Protein 3V3T (pdb70)

Foldseek 3Di:
DQLLEEEEEEEQLSLLLVLLLCVVPVSHHYEYEYCDPVSVVPRDNHPHYDHQCLAQVVLQVSCVVPLVVVLVVCCVVNVSHQEYEYEAAQLRNNRLNPVLVSQLVNCVVCVRGAYEYEYEQDALPDAQSSLVSNLSSQVSNCVSCVHFQRHEYFYFYPNLDDDSNVLSNVVSVQVVVLCCQCPDDPDFTQHNVNSVVQRRFIYYKFKWWFDPDDDPLVRVLVRQVSGRTQDADDAAFAEKEWEEADDDDVVSNSVRRHHYPYYGYGYDNDTTMMMGTRGHHRPVSSCVSVVSNVVSVVVD

GO terms:
  GO:0003924 GTPase activity (F, EXP)

Nearest PDB structures (foldseek):
  3v3t-assembly1_A  TM=1.003E+00  e=2.877E-66  Clostridium botulinum C str. Stockholm
  4xcq-assembly1_A  TM=9.867E-01  e=1.598E-59  Clostridium phage c-st
  3zid-assembly2_B  TM=7.680E-01  e=1.560E-17  Methanothrix thermoacetophila
  9g3z-assembly1_l  TM=7.067E-01  e=5.092E-13  Sus scrofa
  9g3z-assembly1_m  TM=6.979E-01  e=5.410E-13  Sus scrofa

Structure (mmCIF, N/CA/C/O backbone):
data_3V3T
#
_entry.id   3V3T
#
_cell.length_a   104.990
_cell.length_b   85.606
_cell.length_c   44.935
_cell.angle_alpha   90.000
_cell.angle_beta   93.870
_cell.angle_gamma   90.000
#
_symmetry.space_group_name_H-M   'C 1 2 1'
#
loop_
_entity.id
_entity.type
_entity.pdbx_description
1 polymer 'Cell division GTPase FtsZ, diverged'
2 water water
#
loop_
_atom_site.group_PDB
_atom_site.id
_atom_site.type_symbol
_atom_site.label_atom_id
_atom_site.label_alt_id
_atom_site.label_comp_id
_atom_site.label_asym_id
_atom_site.label_entity_id
_atom_site.label_seq_id
_atom_site.pdbx_PDB_ins_code
_atom_site.Cartn_x
_atom_site.Cartn_y
_atom_site.Cartn_z
_atom_site.occupancy
_atom_site.B_iso_or_equiv
_atom_site.auth_seq_id
_atom_site.auth_comp_id
_atom_site.auth_asym_id
_atom_site.auth_atom_id
_atom_site.pdbx_PDB_model_num
ATOM 1 N N . MET A 1 3 ? -42.200 3.001 -10.776 1.00 55.07 1 MET A N 1
ATOM 2 C CA . MET A 1 3 ? -43.562 3.061 -10.250 1.00 49.80 1 MET A CA 1
ATOM 3 C C . MET A 1 3 ? -43.640 2.766 -8.746 1.00 48.67 1 MET A C 1
ATOM 4 O O . MET A 1 3 ? -42.884 1.953 -8.198 1.00 42.68 1 MET A O 1
ATOM 9 N N . LYS A 1 4 ? -44.571 3.449 -8.090 1.00 45.98 2 LYS A N 1
ATOM 10 C CA . LYS A 1 4 ? -44.674 3.433 -6.642 1.00 39.89 2 LYS A CA 1
ATOM 11 C C . LYS A 1 4 ? -45.114 2.080 -6.086 1.00 41.89 2 LYS A C 1
ATOM 12 O O . LYS A 1 4 ? -44.693 1.698 -5.003 1.00 43.55 2 LYS A O 1
ATOM 18 N N . ASN A 1 5 ? -45.945 1.364 -6.835 1.00 43.00 3 ASN A N 1
ATOM 19 C CA . ASN A 1 5 ? -46.434 0.038 -6.431 1.00 55.73 3 ASN A CA 1
ATOM 20 C C . ASN A 1 5 ? -45.364 -1.045 -6.372 1.00 52.85 3 ASN A C 1
ATOM 21 O O . ASN A 1 5 ? -45.573 -2.092 -5.758 1.00 54.27 3 ASN A O 1
ATOM 26 N N . LYS A 1 6 ? -44.237 -0.812 -7.038 1.00 49.07 4 LYS A N 1
ATOM 27 C CA . LYS A 1 6 ? -43.158 -1.799 -7.082 1.00 48.62 4 LYS A CA 1
ATOM 28 C C . LYS A 1 6 ? -42.184 -1.612 -5.920 1.00 38.82 4 LYS A C 1
ATOM 29 O O . LYS A 1 6 ? -41.202 -2.332 -5.796 1.00 40.97 4 LYS A O 1
ATOM 35 N N . ILE A 1 7 ? -42.467 -0.634 -5.071 1.00 35.44 5 ILE A N 1
ATOM 36 C CA . ILE A 1 7 ? -41.641 -0.369 -3.918 1.00 36.06 5 ILE A CA 1
ATOM 37 C C . ILE A 1 7 ? -42.354 -0.825 -2.671 1.00 36.85 5 ILE A C 1
ATOM 38 O O . ILE A 1 7 ? -43.559 -0.586 -2.514 1.00 37.29 5 ILE A O 1
ATOM 43 N N . VAL A 1 8 ? -41.615 -1.485 -1.785 1.00 30.49 6 VAL A N 1
ATOM 44 C CA . VAL A 1 8 ? -42.112 -1.732 -0.433 1.00 30.59 6 VAL A CA 1
ATOM 45 C C . VAL A 1 8 ? -41.112 -1.188 0.555 1.00 32.20 6 VAL A C 1
ATOM 46 O O . VAL A 1 8 ? -39.917 -1.464 0.450 1.00 32.16 6 VAL A O 1
ATOM 50 N N . PHE A 1 9 ? -41.601 -0.392 1.500 1.00 32.15 7 PHE A N 1
ATOM 51 C CA . PHE A 1 9 ? -40.770 0.129 2.575 1.00 27.20 7 PHE A CA 1
ATOM 52 C C . PHE A 1 9 ? -40.842 -0.781 3.793 1.00 32.77 7 PHE A C 1
ATOM 53 O O . PHE A 1 9 ? -41.913 -1.284 4.163 1.00 31.71 7 PHE A O 1
ATOM 61 N N . ALA A 1 10 ? -39.698 -0.976 4.424 1.00 28.29 8 ALA A N 1
ATOM 62 C CA . ALA A 1 10 ? -39.659 -1.672 5.690 1.00 32.17 8 ALA A CA 1
ATOM 63 C C . ALA A 1 10 ? -39.036 -0.766 6.734 1.00 25.78 8 ALA A C 1
ATOM 64 O O . ALA A 1 10 ? -37.855 -0.898 7.058 1.00 30.95 8 ALA A O 1
ATOM 66 N N . PRO A 1 11 ? -39.825 0.182 7.253 1.00 26.29 9 PRO A N 1
ATOM 67 C CA . PRO A 1 11 ? -39.339 0.996 8.371 1.00 25.39 9 PRO A CA 1
ATOM 68 C C . PRO A 1 11 ? -39.174 0.104 9.592 1.00 31.61 9 PRO A C 1
ATOM 69 O O . PRO A 1 11 ? -39.986 -0.802 9.81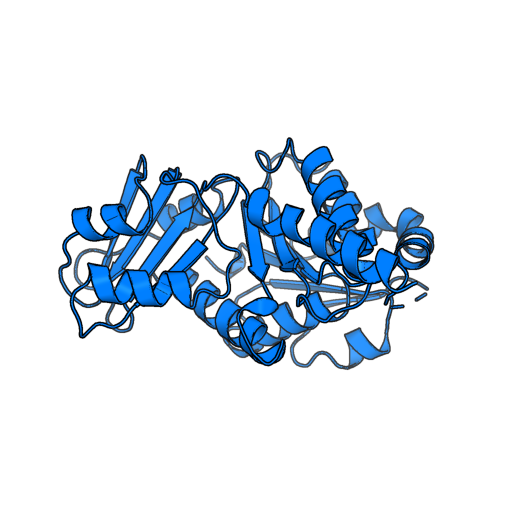6 1.00 32.53 9 PRO A O 1
ATOM 73 N N . ILE A 1 12 ? -38.113 0.345 10.354 1.00 29.40 10 ILE A N 1
ATOM 74 C CA . ILE A 1 12 ? -37.812 -0.452 11.529 1.00 28.71 10 ILE A CA 1
ATOM 75 C C . ILE A 1 12 ? -37.533 0.490 12.686 1.00 32.59 10 ILE A C 1
ATOM 76 O O . ILE A 1 12 ? -36.581 1.280 12.644 1.00 29.07 10 ILE A O 1
ATOM 81 N N . GLY A 1 13 ? -38.371 0.413 13.716 1.00 34.98 11 GLY A N 1
ATOM 82 C CA . GLY A 1 13 ? -38.258 1.313 14.852 1.00 32.06 11 GLY A CA 1
ATOM 83 C C . GLY A 1 13 ? -39.125 2.556 14.719 1.00 31.87 11 GLY A C 1
ATOM 84 O O . GLY A 1 13 ? -39.801 2.761 13.707 1.00 29.84 11 GLY A O 1
ATOM 85 N N . GLN A 1 14 ? -39.091 3.403 15.740 1.00 35.81 12 GLN A N 1
ATOM 86 C CA . GLN A 1 14 ? -39.988 4.549 15.810 1.00 36.32 12 GLN A CA 1
ATOM 87 C C . GLN A 1 14 ? -39.717 5.586 14.701 1.00 31.46 12 GLN A C 1
ATOM 88 O O . GLN A 1 14 ? -40.613 5.923 13.924 1.00 32.09 12 GLN A O 1
ATOM 94 N N . GLY A 1 15 ? -38.481 6.081 14.632 1.00 29.14 13 GLY A N 1
ATOM 95 C CA . GLY A 1 15 ? -38.121 7.125 13.685 1.00 29.79 13 GLY A CA 1
ATOM 96 C C . GLY A 1 15 ? -38.398 6.749 12.239 1.00 29.20 13 GLY A C 1
ATOM 97 O O . GLY A 1 15 ? -39.025 7.507 11.501 1.00 33.88 13 GLY A O 1
ATOM 98 N N . GLY A 1 16 ? -37.953 5.566 11.835 1.00 27.61 14 GLY A N 1
ATOM 99 C CA . GLY A 1 16 ? -38.222 5.089 10.487 1.00 24.01 14 GLY A CA 1
ATOM 100 C C . GLY A 1 16 ? -39.709 4.985 10.195 1.00 32.22 14 GLY A C 1
ATOM 101 O O . GLY A 1 16 ? -40.173 5.283 9.090 1.00 31.68 14 GLY A O 1
ATOM 102 N N . GLY A 1 17 ? -40.475 4.561 11.190 1.00 31.39 15 GLY A N 1
ATOM 103 C CA . GLY A 1 17 ? -41.901 4.415 10.991 1.00 30.31 15 GLY A CA 1
ATOM 104 C C . GLY A 1 17 ? -42.526 5.766 10.718 1.00 27.14 15 GLY A C 1
ATOM 105 O O . GLY A 1 17 ? -43.405 5.904 9.864 1.00 32.71 15 GLY A O 1
ATOM 106 N N . ASN A 1 18 ? -42.073 6.777 11.448 1.00 31.01 16 ASN A N 1
ATOM 107 C CA . ASN A 1 18 ? -42.604 8.129 11.276 1.00 28.94 16 ASN A CA 1
ATOM 108 C C . ASN A 1 18 ? -42.316 8.667 9.884 1.00 33.19 16 ASN A C 1
ATOM 109 O O . ASN A 1 18 ? -43.133 9.377 9.296 1.00 36.46 16 ASN A O 1
ATOM 114 N N . ILE A 1 19 ? -41.156 8.301 9.350 1.00 31.59 17 ILE A N 1
ATOM 115 C CA . ILE A 1 19 ? -40.776 8.715 8.014 1.00 29.33 17 ILE A CA 1
ATOM 116 C C . ILE A 1 19 ? -41.686 8.102 6.963 1.00 28.29 17 ILE A C 1
ATOM 117 O O . ILE A 1 19 ? -42.187 8.793 6.075 1.00 29.06 17 ILE A O 1
ATOM 122 N N . VAL A 1 20 ? -41.917 6.801 7.070 1.00 24.99 18 VAL A N 1
ATOM 123 C CA . VAL A 1 20 ? -42.766 6.118 6.101 1.00 24.26 18 VAL A CA 1
ATOM 124 C C . VAL A 1 20 ? -44.235 6.486 6.264 1.00 32.24 18 VAL A C 1
ATOM 125 O O . VAL A 1 20 ? -44.949 6.643 5.276 1.00 41.86 18 VAL A O 1
ATOM 129 N N . ASP A 1 21 ? -44.676 6.636 7.511 1.00 28.43 19 ASP A N 1
ATOM 130 C CA . ASP A 1 21 ? -46.024 7.101 7.803 1.00 36.77 19 ASP A CA 1
ATOM 131 C C . ASP A 1 21 ? -46.254 8.474 7.171 1.00 40.35 19 ASP A C 1
ATOM 132 O O . ASP A 1 21 ? -47.311 8.744 6.604 1.00 34.31 19 ASP A O 1
ATOM 137 N N . THR A 1 22 ? -45.259 9.350 7.272 1.00 38.19 20 THR A N 1
ATOM 138 C CA . THR A 1 22 ? -45.363 10.678 6.665 1.00 37.41 20 THR A CA 1
ATOM 139 C C . THR A 1 22 ? -45.454 10.583 5.146 1.00 37.23 20 THR A C 1
ATOM 140 O O . THR A 1 22 ? -46.312 11.209 4.529 1.00 43.03 20 THR A O 1
ATOM 144 N N . LEU A 1 23 ? -44.574 9.791 4.542 1.00 32.44 21 LEU A N 1
ATOM 145 C CA . LEU A 1 23 ? -44.622 9.594 3.094 1.00 34.26 21 LEU A CA 1
ATOM 146 C C . LEU A 1 23 ? -45.998 9.111 2.619 1.00 38.05 21 LEU A C 1
ATOM 147 O O . LEU A 1 23 ? -46.559 9.647 1.659 1.00 35.72 21 LEU A O 1
ATOM 152 N N . LEU A 1 24 ? -46.552 8.114 3.302 1.00 29.07 22 LEU A N 1
ATOM 153 C CA . LEU A 1 24 ? -47.838 7.558 2.895 1.00 34.83 22 LEU A CA 1
ATOM 154 C C . LEU A 1 24 ? -48.977 8.585 3.012 1.00 42.07 22 LEU A C 1
ATOM 155 O O . LEU A 1 24 ? -49.978 8.490 2.305 1.00 47.33 22 LEU A O 1
ATOM 160 N N . GLY A 1 25 ? -48.815 9.566 3.896 1.00 42.54 23 GLY A N 1
ATOM 161 C CA . GLY A 1 25 ? -49.796 10.632 4.050 1.00 40.61 23 GLY A CA 1
ATOM 162 C C . GLY A 1 25 ? -49.783 11.576 2.856 1.00 42.60 23 GLY A C 1
ATOM 163 O O . GLY A 1 25 ? -50.776 12.238 2.565 1.00 52.70 23 GLY A O 1
ATOM 164 N N . ILE A 1 26 ? -48.655 11.627 2.154 1.00 42.41 24 ILE A N 1
ATOM 165 C CA . ILE A 1 26 ? -48.519 12.457 0.960 1.00 42.26 24 ILE A CA 1
ATOM 166 C C . ILE A 1 26 ? -48.983 11.667 -0.263 1.00 41.00 24 ILE A C 1
ATOM 167 O O . ILE A 1 26 ? -49.573 12.217 -1.192 1.00 45.35 24 ILE A O 1
ATOM 172 N N . CYS A 1 27 ? -48.707 10.368 -0.252 1.00 39.33 25 CYS A N 1
ATOM 173 C CA . CYS A 1 27 ? -49.122 9.485 -1.333 1.00 42.79 25 CYS A CA 1
ATOM 174 C C . CYS A 1 27 ? -49.130 8.046 -0.833 1.00 44.48 25 CYS A C 1
ATOM 175 O O . CYS A 1 27 ? -48.112 7.551 -0.348 1.00 42.28 25 CYS A O 1
ATOM 178 N N . GLY A 1 28 ? -50.270 7.375 -0.963 1.00 42.25 26 GLY A N 1
ATOM 179 C CA . GLY A 1 28 ? -50.424 6.036 -0.427 1.00 43.72 26 GLY A CA 1
ATOM 180 C C . GLY A 1 28 ? -50.221 4.940 -1.454 1.00 43.77 26 GLY A C 1
ATOM 181 O O . GLY A 1 28 ? -50.560 3.776 -1.218 1.00 41.01 26 GLY A O 1
ATOM 182 N N . ASP A 1 29 ? -49.678 5.318 -2.605 1.00 44.84 27 ASP A N 1
ATOM 183 C CA . ASP A 1 29 ? -49.437 4.371 -3.677 1.00 44.42 27 ASP A CA 1
ATOM 184 C C . ASP A 1 29 ? -48.281 3.416 -3.359 1.00 41.74 27 ASP A C 1
ATOM 185 O O . ASP A 1 29 ? -48.122 2.389 -4.022 1.00 40.29 27 ASP A O 1
ATOM 190 N N . TYR A 1 30 ? -47.488 3.746 -2.340 1.00 36.04 28 TYR A N 1
ATOM 191 C CA . TYR A 1 30 ? -46.390 2.879 -1.908 1.00 32.54 28 TYR A CA 1
ATOM 192 C C . TYR A 1 30 ? -46.901 1.744 -1.012 1.00 38.75 28 TYR A C 1
ATOM 193 O O . TYR A 1 30 ? -47.965 1.850 -0.397 1.00 45.73 28 TYR A O 1
ATOM 202 N N . ASN A 1 31 ? -46.131 0.664 -0.943 1.00 38.22 29 ASN A N 1
ATOM 203 C CA . ASN A 1 31 ? -46.385 -0.417 0.003 1.00 35.53 29 ASN A CA 1
ATOM 204 C C . ASN A 1 31 ? -45.440 -0.313 1.198 1.00 38.77 29 ASN A C 1
ATOM 205 O O . ASN A 1 31 ? -44.330 0.212 1.074 1.00 37.04 29 ASN A O 1
ATOM 210 N N . ALA A 1 32 ? -45.860 -0.842 2.345 1.00 32.55 30 ALA A N 1
ATOM 211 C CA . ALA A 1 32 ? -45.090 -0.685 3.571 1.00 36.08 30 ALA A CA 1
ATOM 212 C C . ALA A 1 32 ? -45.449 -1.760 4.579 1.00 33.77 30 ALA A C 1
ATOM 213 O O . ALA A 1 32 ? -46.610 -2.107 4.739 1.00 33.39 30 ALA A O 1
ATOM 215 N N . LEU A 1 33 ? -44.432 -2.275 5.258 1.00 35.91 31 LEU A N 1
ATOM 216 C CA . LEU A 1 33 ? -44.612 -3.155 6.400 1.00 37.23 31 LEU A CA 1
ATOM 217 C C . LEU A 1 33 ? -43.870 -2.512 7.556 1.00 38.72 31 LEU A C 1
ATOM 218 O O . LEU A 1 33 ? -42.636 -2.490 7.579 1.00 38.21 31 LEU A O 1
ATOM 223 N N . PHE A 1 34 ? -44.604 -1.949 8.506 1.00 39.64 32 PHE A N 1
ATOM 224 C CA . PHE A 1 34 ? -43.937 -1.288 9.623 1.00 35.70 32 PHE A CA 1
ATOM 225 C C . PHE A 1 34 ? -43.515 -2.316 10.659 1.00 40.09 32 PHE A C 1
ATOM 226 O O . PHE A 1 34 ? -44.324 -3.115 11.122 1.00 45.67 32 PHE A O 1
ATOM 234 N N . ILE A 1 35 ? -42.242 -2.288 11.017 1.00 35.48 33 ILE A N 1
ATOM 235 C CA . ILE A 1 35 ? -41.688 -3.279 11.918 1.00 33.71 33 ILE A CA 1
ATOM 236 C C . ILE A 1 35 ? -41.195 -2.581 13.165 1.00 42.84 33 ILE A C 1
ATOM 237 O O . ILE A 1 35 ? -40.528 -1.544 13.078 1.00 42.43 33 ILE A O 1
ATOM 242 N N . ASN A 1 36 ? -41.520 -3.137 14.330 1.00 40.83 34 ASN A N 1
ATOM 243 C CA . ASN A 1 36 ? -41.149 -2.489 15.583 1.00 40.98 34 ASN A CA 1
ATOM 244 C C . ASN A 1 36 ? -41.230 -3.419 16.801 1.00 48.08 34 ASN A C 1
ATOM 245 O O . ASN A 1 36 ? -42.040 -4.344 16.839 1.00 48.86 34 ASN A O 1
ATOM 250 N N . THR A 1 37 ? -40.381 -3.158 17.791 1.00 52.28 35 THR A N 1
ATOM 251 C CA . THR A 1 37 ? -40.491 -3.801 19.095 1.00 56.07 35 THR A CA 1
ATOM 252 C C . THR A 1 37 ? -41.619 -3.178 19.923 1.00 55.36 35 THR A C 1
ATOM 253 O O . THR A 1 37 ? -42.180 -3.826 20.797 1.00 49.31 35 THR A O 1
ATOM 257 N N . SER A 1 38 ? -41.959 -1.926 19.633 1.00 56.14 36 SER A N 1
ATOM 258 C CA . SER A 1 38 ? -42.968 -1.208 20.413 1.00 57.04 36 SER A CA 1
ATOM 259 C C . SER A 1 38 ? -44.360 -1.270 19.794 1.00 59.90 36 SER A C 1
ATOM 260 O O . SER A 1 38 ? -44.568 -0.786 18.677 1.00 61.66 36 SER A O 1
ATOM 263 N N . LYS A 1 39 ? -45.316 -1.837 20.526 1.00 57.76 37 LYS A N 1
ATOM 264 C CA . LYS A 1 39 ? -46.687 -1.925 20.040 1.00 58.50 37 LYS A CA 1
ATOM 265 C C . LYS A 1 39 ? -47.355 -0.550 20.027 1.00 58.21 37 LYS A C 1
ATOM 266 O O . LYS A 1 39 ? -48.070 -0.199 19.079 1.00 53.27 37 LYS A O 1
ATOM 272 N N . LYS A 1 40 ? -47.111 0.227 21.079 1.00 59.94 38 LYS A N 1
ATOM 273 C CA . LYS A 1 40 ? -47.585 1.607 21.144 1.00 56.90 38 LYS A CA 1
ATOM 274 C C . LYS A 1 40 ? -47.230 2.372 19.866 1.00 61.48 38 LYS A C 1
ATOM 275 O O . LYS A 1 40 ? -48.088 3.036 19.277 1.00 67.88 38 LYS A O 1
ATOM 281 N N . ASP A 1 41 ? -45.973 2.267 19.430 1.00 54.07 39 ASP A N 1
ATOM 282 C CA . ASP A 1 41 ? -45.533 2.944 18.210 1.00 55.54 39 ASP A CA 1
ATOM 283 C C . ASP A 1 41 ? -46.313 2.492 16.975 1.00 51.68 39 ASP A C 1
ATOM 284 O O . ASP A 1 41 ? -46.804 3.321 16.206 1.00 48.54 39 ASP A O 1
ATOM 289 N N . LEU A 1 42 ? -46.407 1.180 16.780 1.00 50.43 40 LEU A N 1
ATOM 290 C CA . LEU A 1 42 ? -47.200 0.622 15.682 1.00 51.62 40 LEU A CA 1
ATOM 291 C C . LEU A 1 42 ? -48.652 1.087 15.755 1.00 56.24 40 LEU A C 1
ATOM 292 O O . LEU A 1 42 ? -49.234 1.484 14.749 1.00 55.57 40 LEU A O 1
ATOM 297 N N . ASP A 1 43 ? -49.229 1.042 16.951 1.00 61.98 41 ASP A N 1
ATOM 298 C CA . ASP A 1 43 ? -50.624 1.430 17.133 1.00 70.52 41 ASP A CA 1
ATOM 299 C C . ASP A 1 43 ? -50.858 2.905 16.847 1.00 63.81 41 ASP A C 1
ATOM 300 O O . ASP A 1 43 ? -51.970 3.312 16.506 1.00 63.33 41 ASP A O 1
ATOM 305 N N . SER A 1 44 ? -49.809 3.705 16.982 1.00 57.00 42 SER A N 1
ATOM 306 C CA . SER A 1 44 ? -49.946 5.145 16.835 1.00 56.20 42 SER A CA 1
ATOM 307 C C . SER A 1 44 ? -49.644 5.643 15.420 1.00 52.44 42 SER A C 1
ATOM 308 O O . SER A 1 44 ? -49.731 6.839 15.143 1.00 52.48 42 SER A O 1
ATOM 311 N N . LEU A 1 45 ? -49.293 4.723 14.527 1.00 58.12 43 LEU A N 1
ATOM 312 C CA . LEU A 1 45 ? -49.158 5.042 13.110 1.00 49.66 43 LEU A CA 1
ATOM 313 C C . LEU A 1 45 ? -50.516 5.459 12.534 1.00 55.82 43 LEU A C 1
ATOM 314 O O . LEU A 1 45 ? -51.553 4.869 12.865 1.00 49.58 43 LEU A O 1
ATOM 319 N N . LYS A 1 46 ? -50.516 6.474 11.674 1.00 55.24 44 LYS A N 1
ATOM 320 C CA . LYS A 1 46 ? -51.762 6.944 11.067 1.00 52.94 44 LYS A CA 1
ATOM 321 C C . LYS A 1 46 ? -52.154 6.153 9.820 1.00 53.20 44 LYS A C 1
ATOM 322 O O . LYS A 1 46 ? -53.332 5.895 9.600 1.00 57.33 44 LYS A O 1
ATOM 328 N N . HIS A 1 47 ? -51.165 5.757 9.020 1.00 39.75 45 HIS A N 1
ATOM 329 C CA . HIS A 1 47 ? -51.421 5.223 7.685 1.00 39.06 45 HIS A CA 1
ATOM 330 C C . HIS A 1 47 ? -50.836 3.827 7.462 1.00 40.55 45 HIS A C 1
ATOM 331 O O . HIS A 1 47 ? -50.432 3.475 6.349 1.00 42.70 45 HIS A O 1
ATOM 338 N N . ALA A 1 48 ? -50.771 3.028 8.510 1.00 41.36 46 ALA A N 1
ATOM 339 C CA . ALA A 1 48 ? -50.157 1.719 8.383 1.00 49.27 46 ALA A CA 1
ATOM 340 C C . ALA A 1 48 ? -51.194 0.647 8.056 1.00 53.08 46 ALA A C 1
ATOM 341 O O . ALA A 1 48 ? -52.038 0.314 8.888 1.00 64.83 46 ALA A O 1
ATOM 343 N N . LYS A 1 49 ? -51.132 0.112 6.841 1.00 51.24 47 LYS A N 1
ATOM 344 C CA . LYS A 1 49 ? -52.000 -0.997 6.456 1.00 54.88 47 LYS A CA 1
ATOM 345 C C . LYS A 1 49 ? -51.427 -2.325 6.949 1.00 58.87 47 LYS A C 1
ATOM 346 O O . LYS A 1 49 ? -52.173 -3.267 7.200 1.00 67.86 47 LYS A O 1
ATOM 352 N N . HIS A 1 50 ? -50.103 -2.401 7.083 1.00 55.00 48 HIS A N 1
ATOM 353 C CA . HIS A 1 50 ? -49.454 -3.635 7.524 1.00 51.23 48 HIS A CA 1
ATOM 354 C C . HIS A 1 50 ? -48.370 -3.382 8.566 1.00 48.50 48 HIS A C 1
ATOM 355 O O . HIS A 1 50 ? -47.481 -2.563 8.362 1.00 51.20 48 HIS A O 1
ATOM 362 N N . THR A 1 51 ? -48.453 -4.094 9.682 1.00 50.35 49 THR A N 1
ATOM 363 C CA . THR A 1 51 ? -47.485 -3.960 10.760 1.00 50.51 49 THR A CA 1
ATOM 364 C C . THR A 1 51 ? -46.977 -5.322 11.212 1.00 55.30 49 THR A C 1
ATOM 365 O O . THR A 1 51 ? -47.647 -6.343 11.046 1.00 54.15 49 THR A O 1
ATOM 369 N N . TYR A 1 52 ? -45.780 -5.333 11.780 1.00 57.07 50 TYR A N 1
ATOM 370 C CA . TYR A 1 52 ? -45.243 -6.539 12.382 1.00 49.56 50 TYR A CA 1
ATOM 371 C C . TYR A 1 52 ? -44.573 -6.201 13.698 1.00 54.73 50 TYR A C 1
ATOM 372 O O . TYR A 1 52 ? -43.519 -5.555 13.730 1.00 56.38 50 TYR A O 1
ATOM 381 N N . HIS A 1 53 ? -45.190 -6.648 14.783 1.00 55.96 51 HIS A N 1
ATOM 382 C CA . HIS A 1 53 ? -44.671 -6.418 16.120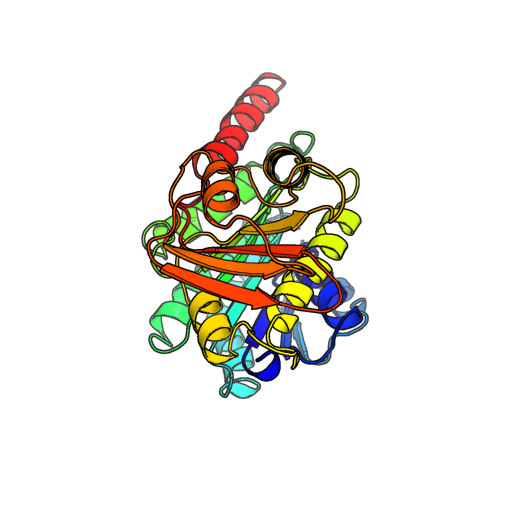 1.00 58.99 51 HIS A CA 1
ATOM 383 C C . HIS A 1 53 ? -43.679 -7.506 16.477 1.00 67.42 51 HIS A C 1
ATOM 384 O O . HIS A 1 53 ? -43.979 -8.690 16.341 1.00 68.62 51 HIS A O 1
ATOM 391 N N . ILE A 1 54 ? -42.496 -7.115 16.935 1.00 59.52 52 ILE A N 1
ATOM 392 C CA . ILE A 1 54 ? -41.553 -8.102 17.441 1.00 80.13 52 ILE A CA 1
ATOM 393 C C . ILE A 1 54 ? -41.761 -8.384 18.936 1.00 89.16 52 ILE A C 1
ATOM 394 O O . ILE A 1 54 ? -41.633 -7.487 19.771 1.00 92.01 52 ILE A O 1
ATOM 399 N N . PRO A 1 55 ? -42.079 -9.643 19.272 1.00 89.97 53 PRO A N 1
ATOM 400 C CA . PRO A 1 55 ? -42.357 -10.066 20.651 1.00 96.42 53 PRO A CA 1
ATOM 401 C C . PRO A 1 55 ? -41.322 -9.559 21.658 1.00 101.33 53 PRO A C 1
ATOM 402 O O . PRO A 1 55 ? -41.597 -9.606 22.862 1.00 106.51 53 PRO A O 1
ATOM 406 N N . LYS A 1 62 ? -34.242 2.477 22.256 1.00 88.71 60 LYS A N 1
ATOM 407 C CA . LYS A 1 62 ? -32.948 3.127 22.463 1.00 96.80 60 LYS A CA 1
ATOM 408 C C . LYS A 1 62 ? -31.784 2.144 22.662 1.00 93.13 60 LYS A C 1
ATOM 409 O O . LYS A 1 62 ? -30.641 2.453 22.318 1.00 90.56 60 LYS A O 1
ATOM 415 N N . GLU A 1 63 ? -32.073 0.971 23.220 1.00 90.11 61 GLU A N 1
ATOM 416 C CA . GLU A 1 63 ? -31.038 -0.033 23.484 1.00 98.72 61 GLU A CA 1
ATOM 417 C C . GLU A 1 63 ? -30.922 -1.057 22.348 1.00 99.19 61 GLU A C 1
ATOM 418 O O . GLU A 1 63 ? -31.755 -1.962 22.235 1.00 95.46 61 GLU A O 1
ATOM 424 N N . ARG A 1 64 ? -29.888 -0.920 21.517 1.00 98.13 62 ARG A N 1
ATOM 425 C CA . ARG A 1 64 ? -29.734 -1.789 20.347 1.00 90.73 62 ARG A CA 1
ATOM 426 C C . ARG A 1 64 ? -29.355 -3.218 20.746 1.00 91.09 62 ARG A C 1
ATOM 427 O O . ARG A 1 64 ? -29.669 -4.168 20.028 1.00 86.91 62 ARG A O 1
ATOM 435 N N . LYS A 1 65 ? -28.700 -3.367 21.896 1.00 95.59 63 LYS A N 1
ATOM 436 C CA . LYS A 1 65 ? -28.367 -4.689 22.422 1.00 101.98 63 LYS A CA 1
ATOM 437 C C . LYS A 1 65 ? -29.632 -5.499 22.698 1.00 99.44 63 LYS A C 1
ATOM 438 O O . LYS A 1 65 ? -29.666 -6.712 22.478 1.00 93.50 63 LYS A O 1
ATOM 444 N N . LYS A 1 66 ? -30.664 -4.814 23.189 1.00 101.49 64 LYS A N 1
ATOM 445 C CA . LYS A 1 66 ? -31.935 -5.451 23.535 1.00 100.43 64 LYS A CA 1
ATOM 446 C C . LYS A 1 66 ? -32.827 -5.666 22.315 1.00 87.38 64 LYS A C 1
ATOM 447 O O . LYS A 1 66 ? -33.445 -6.722 22.171 1.00 82.78 64 LYS A O 1
ATOM 453 N N . ALA A 1 67 ? -32.905 -4.657 21.452 1.00 76.26 65 ALA A N 1
ATOM 454 C CA . ALA A 1 67 ? -33.619 -4.793 20.187 1.00 71.28 65 ALA A CA 1
ATOM 455 C C . ALA A 1 67 ? -33.161 -6.057 19.464 1.00 71.82 65 ALA A C 1
ATOM 456 O O . ALA A 1 67 ? -33.975 -6.914 19.107 1.00 69.45 65 ALA A O 1
ATOM 458 N N . VAL A 1 68 ? -31.848 -6.161 19.267 1.00 72.38 66 VA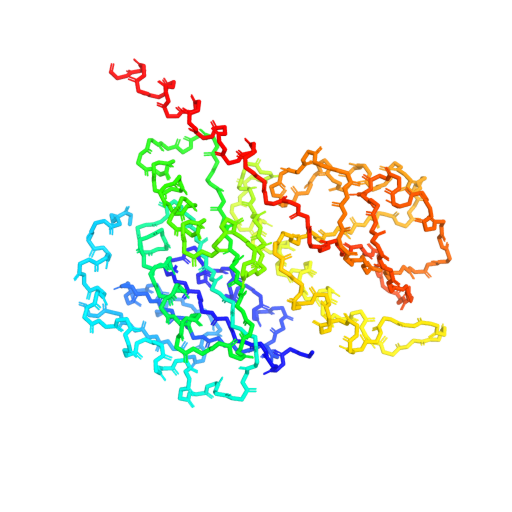L A N 1
ATOM 459 C CA . VAL A 1 68 ? -31.218 -7.306 18.610 1.00 74.34 66 VAL A CA 1
ATOM 460 C C . VAL A 1 68 ? -31.582 -8.658 19.247 1.00 81.83 66 VAL A C 1
ATOM 461 O O . VAL A 1 68 ? -31.942 -9.607 18.544 1.00 80.27 66 VAL A O 1
ATOM 465 N N . GLY A 1 69 ? -31.484 -8.739 20.572 1.00 82.33 67 GLY A N 1
ATOM 466 C CA . GLY A 1 69 ? -31.739 -9.976 21.294 1.00 84.92 67 GLY A CA 1
ATOM 467 C C . GLY A 1 69 ? -33.127 -10.561 21.086 1.00 91.16 67 GLY A C 1
ATOM 468 O O . GLY A 1 69 ? -33.284 -11.781 20.973 1.00 91.79 67 GLY A O 1
ATOM 469 N N . TYR A 1 70 ? -34.135 -9.690 21.037 1.00 96.69 68 TYR A N 1
ATOM 470 C CA . TYR A 1 70 ? -35.526 -10.111 20.850 1.00 103.78 68 TYR A CA 1
ATOM 471 C C . TYR A 1 70 ? -35.817 -10.521 19.406 1.00 99.71 68 TYR A C 1
ATOM 472 O O . TYR A 1 70 ? -36.654 -11.393 19.152 1.00 105.96 68 TYR A O 1
ATOM 481 N N . ALA A 1 71 ? -35.122 -9.893 18.465 1.00 84.99 69 ALA A N 1
ATOM 482 C CA . ALA A 1 71 ? -35.454 -10.036 17.054 1.00 80.35 69 ALA A CA 1
ATOM 483 C C . ALA A 1 71 ? -34.694 -11.144 16.331 1.00 80.01 69 ALA A C 1
ATOM 484 O O . ALA A 1 71 ? -35.158 -11.643 15.309 1.00 82.76 69 ALA A O 1
ATOM 486 N N . GLN A 1 72 ? -33.528 -11.518 16.850 1.00 77.02 70 GLN A N 1
ATOM 487 C CA . GLN A 1 72 ? -32.661 -12.480 16.166 1.00 79.97 70 GLN A CA 1
ATOM 488 C C . GLN A 1 72 ? -33.409 -13.704 15.641 1.00 76.86 70 GLN A C 1
ATOM 489 O O . GLN A 1 72 ? -33.329 -14.025 14.456 1.00 78.46 70 GLN A O 1
ATOM 495 N N . THR A 1 73 ? -34.143 -14.377 16.518 1.00 76.37 71 THR A N 1
ATOM 496 C CA . THR A 1 73 ? -34.877 -15.573 16.119 1.00 81.40 71 THR A CA 1
ATOM 497 C C . THR A 1 73 ? -35.960 -15.282 15.077 1.00 76.04 71 THR A C 1
ATOM 498 O O . THR A 1 73 ? -36.473 -16.197 14.439 1.00 79.79 71 THR A O 1
ATOM 502 N N . TYR A 1 74 ? -36.287 -14.006 14.895 1.00 70.93 72 TYR A N 1
ATOM 503 C CA . TYR A 1 74 ? -37.398 -13.607 14.028 1.00 67.93 72 TYR A CA 1
ATOM 504 C C . TYR A 1 74 ? -36.993 -12.943 12.701 1.00 62.43 72 TYR A C 1
ATOM 505 O O . TYR A 1 74 ? -37.859 -12.554 11.915 1.00 57.16 72 TYR A O 1
ATOM 514 N N . TYR A 1 75 ? -35.695 -12.808 12.442 1.00 65.40 73 TYR A N 1
ATOM 515 C CA . TYR A 1 75 ? -35.253 -12.143 11.209 1.00 66.44 73 TYR A CA 1
ATOM 516 C C . TYR A 1 75 ? -35.901 -12.759 9.973 1.00 62.10 73 TYR A C 1
ATOM 517 O O . TYR A 1 75 ? -36.290 -12.052 9.048 1.00 63.73 73 TYR A O 1
ATOM 526 N N . LYS A 1 76 ? -36.023 -14.079 9.974 1.00 57.98 74 LYS A N 1
ATOM 527 C CA . LYS A 1 76 ? -36.553 -14.801 8.825 1.00 63.11 74 LYS A CA 1
ATOM 528 C C . LYS A 1 76 ? -38.074 -14.715 8.723 1.00 67.06 74 LYS A C 1
ATOM 529 O O . LYS A 1 76 ? -38.623 -14.694 7.619 1.00 66.07 74 LYS A O 1
ATOM 535 N N . GLN A 1 77 ? -38.759 -14.678 9.862 1.00 67.48 75 GLN A N 1
ATOM 536 C CA . GLN A 1 77 ? -40.190 -14.407 9.839 1.00 71.59 75 GLN A CA 1
ATOM 537 C C . GLN A 1 77 ? -40.423 -13.001 9.289 1.00 67.57 75 GLN A C 1
ATOM 538 O O . GLN A 1 77 ? -41.304 -12.782 8.461 1.00 69.90 75 GLN A O 1
ATOM 544 N N . ILE A 1 78 ? -39.624 -12.049 9.748 1.00 49.87 76 ILE A N 1
ATOM 545 C CA . ILE A 1 78 ? -39.782 -10.676 9.305 1.00 55.16 76 ILE A CA 1
ATOM 546 C C . ILE A 1 78 ? -39.650 -10.578 7.788 1.00 55.01 76 ILE A C 1
ATOM 547 O O . ILE A 1 78 ? -40.503 -10.011 7.105 1.00 55.34 76 ILE A O 1
ATOM 552 N N . ILE A 1 79 ? -38.567 -11.137 7.270 1.00 55.25 77 ILE A N 1
ATOM 553 C CA . ILE A 1 79 ? -38.321 -11.129 5.840 1.00 52.82 77 ILE A CA 1
ATOM 554 C C . ILE A 1 79 ? -39.470 -11.806 5.105 1.00 53.48 77 ILE A C 1
ATOM 555 O O . ILE A 1 79 ? -39.907 -11.326 4.059 1.00 54.10 77 ILE A O 1
ATOM 560 N N . ALA A 1 80 ? -39.972 -12.904 5.667 1.00 53.27 78 ALA A N 1
ATOM 561 C CA . ALA A 1 80 ? -41.119 -13.621 5.093 1.00 62.95 78 ALA A CA 1
ATOM 562 C C . ALA A 1 80 ? -42.409 -12.792 5.077 1.00 63.64 78 ALA A C 1
ATOM 563 O O . ALA A 1 80 ? -43.195 -12.886 4.140 1.00 69.28 78 ALA A O 1
ATOM 565 N N . GLN A 1 81 ? -42.633 -11.993 6.117 1.00 62.27 79 GLN A N 1
ATOM 566 C CA . GLN A 1 81 ? -43.775 -11.085 6.135 1.00 62.72 79 GLN A CA 1
ATOM 567 C C . GLN A 1 81 ? -43.723 -10.193 4.904 1.00 59.86 79 GLN A C 1
ATOM 568 O O . GLN A 1 81 ? -44.694 -10.077 4.164 1.00 67.62 79 GLN A O 1
ATOM 574 N N . ILE A 1 82 ? -42.572 -9.568 4.687 1.00 55.24 80 ILE A N 1
ATOM 575 C CA . ILE A 1 82 ? -42.397 -8.675 3.552 1.00 55.40 80 ILE A CA 1
ATOM 576 C C . ILE A 1 82 ? -42.659 -9.397 2.240 1.00 64.62 80 ILE A C 1
ATOM 577 O O . ILE A 1 82 ? -43.350 -8.881 1.360 1.00 66.06 80 ILE A O 1
ATOM 582 N N . MET A 1 83 ? -42.108 -10.598 2.120 1.00 71.80 81 MET A N 1
ATOM 583 C CA . MET A 1 83 ? -42.167 -11.344 0.870 1.00 72.07 81 MET A CA 1
ATOM 584 C C . MET A 1 83 ? -43.514 -12.011 0.639 1.00 74.33 81 MET A C 1
ATOM 585 O O . MET A 1 83 ? -43.903 -12.259 -0.499 1.00 80.33 81 MET A O 1
ATOM 590 N N . GLU A 1 84 ? -44.233 -12.302 1.712 1.00 80.61 82 GLU A N 1
ATOM 591 C CA . GLU A 1 84 ? -45.556 -12.889 1.560 1.00 93.22 82 GLU A CA 1
ATOM 592 C C . GLU A 1 84 ? -46.461 -11.883 0.874 1.00 87.71 82 GLU A C 1
ATOM 593 O O . GLU A 1 84 ? -47.015 -12.144 -0.201 1.00 87.63 82 GLU A O 1
ATOM 599 N N . LYS A 1 85 ? -46.579 -10.717 1.501 1.00 75.30 83 LYS A N 1
ATOM 600 C CA . LYS A 1 85 ? -47.528 -9.697 1.078 1.00 73.17 83 LYS A CA 1
ATOM 601 C C . LYS A 1 85 ? -47.069 -8.939 -0.164 1.00 62.73 83 LYS A C 1
ATOM 602 O O . LYS A 1 85 ? -47.880 -8.591 -1.022 1.00 65.86 83 LYS A O 1
ATOM 608 N N . PHE A 1 86 ? -45.764 -8.708 -0.261 1.00 56.66 84 PHE A N 1
ATOM 609 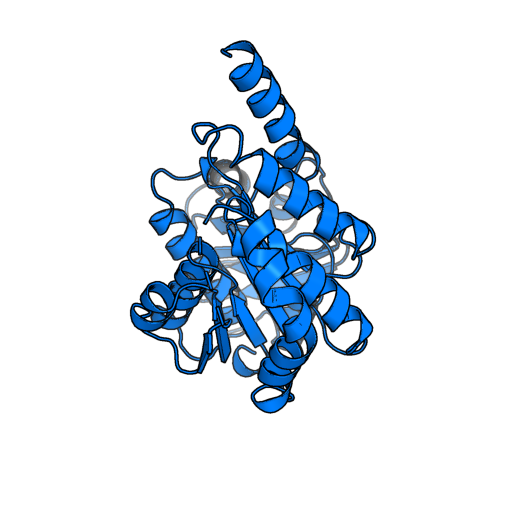C CA . PHE A 1 86 ? -45.207 -7.815 -1.278 1.00 59.85 84 PHE A CA 1
ATOM 610 C C . PHE A 1 86 ? -44.141 -8.495 -2.124 1.00 61.53 84 PHE A C 1
ATOM 611 O O . PHE A 1 86 ? -43.118 -7.888 -2.433 1.00 56.19 84 PHE A O 1
ATOM 619 N N . SER A 1 87 ? -44.385 -9.754 -2.487 1.00 61.86 85 SER A N 1
ATOM 620 C CA . SER A 1 87 ? -43.438 -10.525 -3.285 1.00 65.18 85 SER A CA 1
ATOM 621 C C . SER A 1 87 ? -43.347 -9.987 -4.712 1.00 71.04 85 SER A C 1
ATOM 622 O O . SER A 1 87 ? -42.365 -10.228 -5.417 1.00 77.10 85 SER A O 1
ATOM 625 N N . SER A 1 88 ? -44.384 -9.273 -5.139 1.00 66.35 86 SER A N 1
ATOM 626 C CA . SER A 1 88 ? -44.386 -8.634 -6.451 1.00 68.42 86 SER A CA 1
ATOM 627 C C . SER A 1 88 ? -43.531 -7.346 -6.497 1.00 66.13 86 SER A C 1
ATOM 628 O O . SER A 1 88 ? -43.348 -6.753 -7.565 1.00 62.93 86 SER A O 1
ATOM 631 N N . CYS A 1 89 ? -43.013 -6.922 -5.345 1.00 50.75 87 CYS A N 1
ATOM 632 C CA . CYS A 1 89 ? -42.204 -5.704 -5.272 1.00 62.97 87 CYS A CA 1
ATOM 633 C C . CYS A 1 89 ? -40.729 -5.994 -5.537 1.00 61.42 87 CYS A C 1
ATOM 634 O O . CYS A 1 89 ? -40.125 -6.852 -4.883 1.00 61.95 87 CYS A O 1
ATOM 637 N N . ASP A 1 90 ? -40.155 -5.269 -6.493 1.00 55.13 88 ASP A N 1
ATOM 638 C CA . ASP A 1 90 ? -38.777 -5.501 -6.907 1.00 59.75 88 ASP A CA 1
ATOM 639 C C . ASP A 1 90 ? -37.782 -4.650 -6.125 1.00 50.79 88 ASP A C 1
ATOM 640 O O . ASP A 1 90 ? -36.575 -4.904 -6.164 1.00 45.77 88 ASP A O 1
ATOM 645 N N . ILE A 1 91 ? -38.298 -3.648 -5.418 1.00 39.40 89 ILE A N 1
ATOM 646 C CA . ILE A 1 91 ? -37.473 -2.745 -4.640 1.00 31.82 89 ILE A CA 1
ATOM 647 C C . ILE A 1 91 ? -37.918 -2.767 -3.188 1.00 31.91 89 ILE A C 1
ATOM 648 O O . ILE A 1 91 ? -39.095 -2.543 -2.891 1.00 37.32 89 ILE A O 1
ATOM 653 N N . VAL A 1 92 ? -36.977 -3.040 -2.290 1.00 27.04 90 VAL A N 1
ATOM 654 C CA . VAL A 1 92 ? -37.251 -3.102 -0.869 1.00 26.20 90 VAL A CA 1
ATOM 655 C C . VAL A 1 92 ? -36.364 -2.060 -0.174 1.00 28.85 90 VAL A C 1
ATOM 656 O O . VAL A 1 92 ? -35.135 -2.071 -0.307 1.00 28.34 90 VAL A O 1
ATOM 660 N N . ILE A 1 93 ? -36.983 -1.135 0.542 1.00 26.69 91 ILE A N 1
ATOM 661 C CA . ILE A 1 93 ? -36.222 -0.057 1.147 1.00 19.17 91 ILE A CA 1
ATOM 662 C C . ILE A 1 93 ? -36.438 -0.032 2.639 1.00 23.53 91 ILE A C 1
ATOM 663 O O . ILE A 1 93 ? -37.543 0.221 3.118 1.00 29.39 91 ILE A O 1
ATOM 668 N N . PHE A 1 94 ? -35.380 -0.339 3.376 1.00 23.60 92 PHE A N 1
ATOM 669 C CA . PHE A 1 94 ? -35.446 -0.300 4.821 1.00 20.58 92 PHE A CA 1
ATOM 670 C C . PHE A 1 94 ? -35.208 1.145 5.233 1.00 25.37 92 PHE A C 1
ATOM 671 O O . PHE A 1 94 ? -34.471 1.887 4.576 1.00 23.22 92 PHE A O 1
ATOM 679 N N . VAL A 1 95 ? -35.830 1.538 6.329 1.00 22.00 93 VAL A N 1
ATOM 680 C CA . VAL A 1 95 ? -35.754 2.909 6.790 1.00 23.74 93 VAL A CA 1
ATOM 681 C C . VAL A 1 95 ? -35.539 2.916 8.289 1.00 23.71 93 VAL A C 1
ATOM 682 O O . VAL A 1 95 ? -36.290 2.278 9.030 1.00 28.80 93 VAL A O 1
ATOM 686 N N . ALA A 1 96 ? -34.510 3.613 8.750 1.00 24.17 94 ALA A N 1
ATOM 687 C CA . ALA A 1 96 ? -34.254 3.647 10.183 1.00 24.25 94 ALA A CA 1
ATOM 688 C C . ALA A 1 96 ? -33.632 4.951 10.652 1.00 21.62 94 ALA A C 1
ATOM 689 O O . ALA A 1 96 ? -32.816 5.558 9.952 1.00 27.16 94 ALA A O 1
ATOM 691 N N . THR A 1 97 ? -34.001 5.353 11.858 1.00 25.76 95 THR A N 1
ATOM 692 C CA . THR A 1 97 ? -33.276 6.376 12.590 1.00 28.48 95 THR A CA 1
ATOM 693 C C . THR A 1 97 ? -32.073 5.670 13.202 1.00 32.23 95 THR A C 1
ATOM 694 O O . THR A 1 97 ? -32.221 4.771 14.031 1.00 38.04 95 THR A O 1
ATOM 698 N N . MET A 1 98 ? -30.882 6.074 12.777 1.00 23.73 96 MET A N 1
ATOM 699 C CA . MET A 1 98 ? -29.675 5.332 13.095 1.00 25.35 96 MET A CA 1
ATOM 700 C C . MET A 1 98 ? -29.287 5.417 14.553 1.00 30.88 96 MET A C 1
ATOM 701 O O . MET A 1 98 ? -28.524 4.582 15.041 1.00 37.82 96 MET A O 1
ATOM 706 N N . ALA A 1 99 ? -29.818 6.416 15.252 1.00 26.09 97 ALA A N 1
ATOM 707 C CA . ALA A 1 99 ? -29.566 6.539 16.679 1.00 32.74 97 ALA A CA 1
ATOM 708 C C . ALA A 1 99 ? -30.508 5.654 17.506 1.00 34.48 97 ALA A C 1
ATOM 709 O O . ALA A 1 99 ? -30.305 5.484 18.713 1.00 40.73 97 ALA A O 1
ATOM 711 N N . GLY A 1 100 ? -31.529 5.086 16.863 1.00 36.24 98 GLY A N 1
ATOM 712 C CA . GLY A 1 100 ? -32.532 4.304 17.583 1.00 46.04 98 GLY A CA 1
ATOM 713 C C . GLY A 1 100 ? -32.110 2.867 17.861 1.00 46.14 98 GLY A C 1
ATOM 714 O O . GLY A 1 100 ? -31.453 2.234 17.026 1.00 46.77 98 GLY A O 1
ATOM 715 N N . GLY A 1 101 ? -32.486 2.355 19.032 1.00 39.32 99 GLY A N 1
ATOM 716 C CA . GLY A 1 101 ? -32.191 0.984 19.430 1.00 35.39 99 GLY A CA 1
ATOM 717 C C . GLY A 1 101 ? -32.542 -0.066 18.380 1.00 41.92 99 GLY A C 1
ATOM 718 O O . GLY A 1 101 ? -31.665 -0.769 17.873 1.00 40.81 99 GLY A O 1
ATOM 719 N N . ALA A 1 102 ? -33.820 -0.181 18.035 1.00 42.43 100 ALA A N 1
ATOM 720 C CA . ALA A 1 102 ? -34.237 -1.173 17.047 1.00 43.30 100 ALA A CA 1
ATOM 721 C C . ALA A 1 102 ? -33.699 -0.832 15.670 1.00 43.47 100 ALA A C 1
ATOM 722 O O . ALA A 1 102 ? -33.165 -1.691 14.961 1.00 46.95 100 ALA A O 1
ATOM 724 N N . GLY A 1 103 ? -33.841 0.434 15.298 1.00 39.15 101 GLY A N 1
ATOM 725 C CA . GLY A 1 103 ? -33.420 0.904 13.995 1.00 30.42 101 GLY A CA 1
ATOM 726 C C . GLY A 1 103 ? -31.950 0.647 13.745 1.00 35.72 101 GLY A C 1
ATOM 727 O O . GLY A 1 103 ? -31.567 0.137 12.694 1.00 30.84 101 GLY A O 1
ATOM 728 N N . SER A 1 104 ? -31.117 1.010 14.708 1.00 28.82 102 SER A N 1
ATOM 729 C CA . SER A 1 104 ? -29.689 0.780 14.572 1.00 34.11 102 SER A CA 1
ATOM 730 C C . SER A 1 104 ? -29.312 -0.713 14.650 1.00 38.53 102 SER A C 1
ATOM 731 O O . SER A 1 104 ? -28.425 -1.171 13.940 1.00 38.35 102 SER A O 1
ATOM 734 N N . GLY A 1 105 ? -29.971 -1.467 15.520 1.00 35.09 103 GLY A N 1
ATOM 735 C CA . GLY A 1 105 ? -29.538 -2.824 15.793 1.00 39.19 103 GLY A CA 1
ATOM 736 C C . GLY A 1 105 ? -30.121 -3.904 14.899 1.00 41.14 103 GLY A C 1
ATOM 737 O O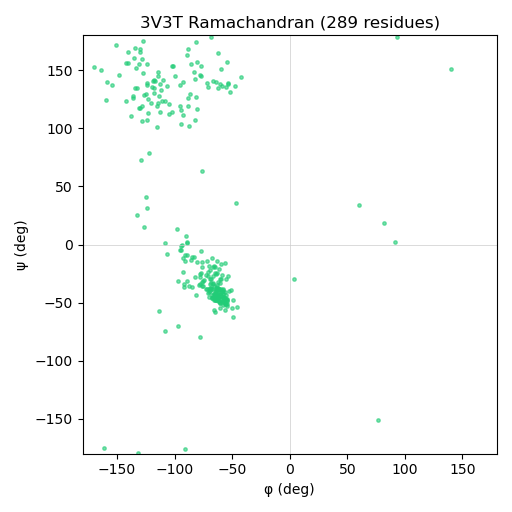 . GLY A 1 105 ? -29.481 -4.909 14.623 1.00 48.67 103 GLY A O 1
ATOM 738 N N . ILE A 1 106 ? -31.347 -3.694 14.449 1.00 39.32 104 ILE A N 1
ATOM 739 C CA . ILE A 1 106 ? -32.075 -4.718 13.719 1.00 38.05 104 ILE A CA 1
ATOM 740 C C . ILE A 1 106 ? -31.978 -4.538 12.211 1.00 33.15 104 ILE A C 1
ATOM 741 O O . ILE A 1 106 ? -31.967 -5.520 11.479 1.00 36.69 104 ILE A O 1
ATOM 746 N N . THR A 1 107 ? -31.875 -3.292 11.740 1.00 27.16 105 THR A N 1
ATOM 747 C CA . THR A 1 107 ? -31.918 -3.039 10.304 1.00 24.36 105 THR A CA 1
ATOM 748 C C . THR A 1 107 ? -30.749 -3.669 9.527 1.00 34.50 105 THR A C 1
ATOM 749 O O . THR A 1 107 ? -30.952 -4.223 8.452 1.00 38.86 105 THR A O 1
ATOM 753 N N . PRO A 1 108 ? -29.514 -3.530 10.031 1.00 31.20 106 PRO A N 1
ATOM 754 C CA . PRO A 1 108 ? -28.397 -4.075 9.252 1.00 33.37 106 PRO A CA 1
ATOM 755 C C . PRO A 1 108 ? -28.492 -5.599 9.047 1.00 37.36 106 PRO A C 1
ATOM 756 O O . PRO A 1 108 ? -28.365 -6.067 7.922 1.00 45.02 106 PRO A O 1
ATOM 760 N N . PRO A 1 109 ? -28.738 -6.366 10.114 1.00 32.89 107 PRO A N 1
ATOM 761 C CA . PRO A 1 109 ? -28.817 -7.806 9.860 1.00 37.11 107 PRO A CA 1
ATOM 762 C C . PRO A 1 109 ? -29.950 -8.160 8.905 1.00 34.46 107 PRO A C 1
ATOM 763 O O . PRO A 1 109 ? -29.737 -8.937 7.975 1.00 39.20 107 PRO A O 1
ATOM 767 N N . ILE A 1 110 ? -31.137 -7.606 9.120 1.00 30.05 108 ILE A N 1
ATOM 768 C CA . ILE A 1 110 ? -32.272 -7.955 8.262 1.00 38.94 108 ILE A CA 1
ATOM 769 C C . ILE A 1 110 ? -32.014 -7.587 6.810 1.00 35.66 108 ILE A C 1
ATOM 770 O O . ILE A 1 110 ? -32.302 -8.364 5.902 1.00 38.66 108 ILE A O 1
ATOM 775 N N . LEU A 1 111 ? -31.438 -6.412 6.592 1.00 40.36 109 LEU A N 1
ATOM 776 C CA . LEU A 1 111 ? -31.058 -5.997 5.244 1.00 32.96 109 LEU A CA 1
ATOM 777 C C . LEU A 1 111 ? -29.972 -6.924 4.664 1.00 35.64 109 LEU A C 1
ATOM 778 O O . LEU A 1 111 ? -30.098 -7.412 3.545 1.00 36.92 109 LEU A O 1
ATOM 783 N N . GLY A 1 112 ? -28.923 -7.195 5.432 1.00 31.51 110 GLY A N 1
ATOM 784 C CA . GLY A 1 112 ? -27.884 -8.097 4.961 1.00 31.37 110 GLY A CA 1
ATOM 785 C C . GLY A 1 112 ? -28.427 -9.490 4.645 1.00 36.19 110 GLY A C 1
ATOM 786 O O . GLY A 1 112 ? -28.053 -10.108 3.650 1.00 34.79 110 GLY A O 1
ATOM 787 N N . LEU A 1 113 ? -29.317 -9.983 5.498 1.00 32.40 111 LEU A N 1
ATOM 788 C CA . LEU A 1 113 ? -29.892 -11.303 5.325 1.00 33.59 111 LEU A CA 1
ATOM 789 C C . LEU A 1 113 ? -30.849 -11.372 4.134 1.00 46.83 111 LEU A C 1
ATOM 790 O O . LEU A 1 113 ? -30.844 -12.359 3.386 1.00 39.19 111 LEU A O 1
ATOM 795 N N . ALA A 1 114 ? -31.660 -10.329 3.952 1.00 40.05 112 ALA A N 1
ATOM 796 C CA . ALA A 1 114 ? -32.592 -10.272 2.823 1.00 34.84 112 ALA A CA 1
ATOM 797 C C . ALA A 1 114 ? -31.854 -10.192 1.494 1.00 34.23 112 ALA A C 1
ATOM 798 O O . ALA A 1 114 ? -32.234 -10.849 0.526 1.00 39.35 112 ALA A O 1
ATOM 800 N N . LYS A 1 115 ? -30.808 -9.374 1.443 1.00 33.26 113 LYS A N 1
ATOM 801 C CA . LYS A 1 115 ? -29.996 -9.262 0.235 1.00 36.91 113 LYS A CA 1
ATOM 802 C C . LYS A 1 11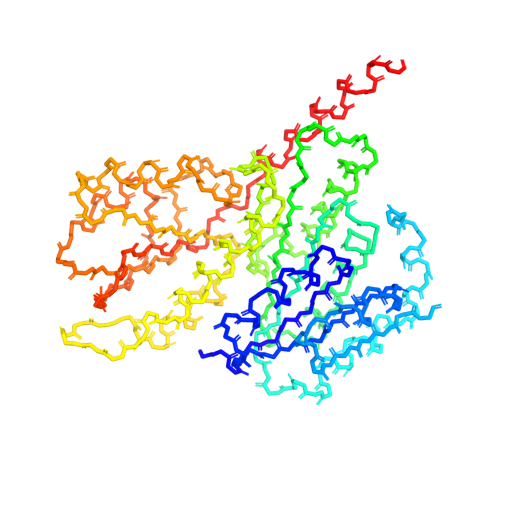5 ? -29.471 -10.647 -0.184 1.00 46.48 113 LYS A C 1
ATOM 803 O O . LYS A 1 115 ? -29.494 -10.991 -1.369 1.00 48.40 113 LYS A O 1
ATOM 809 N N . GLN A 1 116 ? -28.994 -11.442 0.775 1.00 42.01 114 GLN A N 1
ATOM 810 C CA . GLN A 1 116 ? -28.467 -12.762 0.430 1.00 49.42 114 GLN A CA 1
ATOM 811 C C . GLN A 1 116 ? -29.581 -13.692 -0.035 1.00 51.65 114 GLN A C 1
ATOM 812 O O . GLN A 1 116 ? -29.386 -14.491 -0.950 1.00 56.05 114 GLN A O 1
ATOM 818 N N . MET A 1 117 ? -30.751 -13.584 0.592 1.00 46.74 115 MET A N 1
ATOM 819 C CA . MET A 1 117 ? -31.856 -14.496 0.293 1.00 49.44 115 MET A CA 1
ATOM 820 C C . MET A 1 117 ? -32.576 -14.149 -1.001 1.00 52.52 115 MET A C 1
ATOM 821 O O . MET A 1 117 ? -33.149 -15.019 -1.643 1.00 57.62 115 MET A O 1
ATOM 826 N N . TYR A 1 118 ? -32.567 -12.872 -1.372 1.00 47.66 116 TYR A N 1
ATOM 827 C CA . TYR A 1 118 ? -33.254 -12.439 -2.583 1.00 42.60 116 TYR A CA 1
ATOM 828 C C . TYR A 1 118 ? -32.350 -11.601 -3.466 1.00 48.55 116 TYR A C 1
ATOM 829 O O . TYR A 1 118 ? -32.542 -10.392 -3.591 1.00 52.77 116 TYR A O 1
ATOM 838 N N . PRO A 1 119 ? -31.377 -12.260 -4.107 1.00 52.37 117 PRO A N 1
ATOM 839 C CA . PRO A 1 119 ? -30.297 -11.626 -4.873 1.00 54.00 117 PRO A CA 1
ATOM 840 C C . PRO A 1 119 ? -30.826 -10.848 -6.079 1.00 55.42 117 PRO A C 1
ATOM 841 O O . PRO A 1 119 ? -30.160 -9.912 -6.535 1.00 55.35 117 PRO A O 1
ATOM 845 N N . ASN A 1 120 ? -32.004 -11.230 -6.574 1.00 55.08 118 ASN A N 1
ATOM 846 C CA . ASN A 1 120 ? -32.615 -10.578 -7.733 1.00 56.05 118 ASN A CA 1
ATOM 847 C C . ASN A 1 120 ? -33.451 -9.329 -7.424 1.00 53.95 118 ASN A C 1
ATOM 848 O O . ASN A 1 120 ? -33.803 -8.570 -8.338 0.82 46.86 118 ASN A O 1
ATOM 853 N N . LYS A 1 121 ? -33.768 -9.111 -6.150 1.00 46.28 119 LYS A N 1
ATOM 854 C CA . LYS A 1 121 ? -34.420 -7.863 -5.761 1.00 44.83 119 LYS A CA 1
ATOM 855 C C . LYS A 1 121 ? -33.390 -6.767 -5.511 1.00 36.61 119 LYS A C 1
ATOM 856 O O . LYS A 1 121 ? -32.228 -7.051 -5.213 1.00 38.78 119 LYS A O 1
ATOM 862 N N . HIS A 1 122 ? -33.817 -5.516 -5.653 1.00 30.33 120 HIS A N 1
ATOM 863 C CA A HIS A 1 122 ? -32.969 -4.386 -5.306 0.51 29.49 120 HIS A CA 1
ATOM 864 C CA B HIS A 1 122 ? -32.983 -4.372 -5.319 0.49 29.44 120 HIS A CA 1
ATOM 865 C C . HIS A 1 122 ? -33.282 -3.888 -3.904 1.00 28.49 120 HIS A C 1
ATOM 866 O O . HIS A 1 122 ? -34.446 -3.789 -3.513 0.76 30.44 120 HIS A O 1
ATOM 879 N N . PHE A 1 123 ? -32.230 -3.602 -3.140 1.00 26.87 121 PHE A N 1
ATOM 880 C CA . PHE A 1 123 ? -32.392 -3.141 -1.765 1.00 24.53 121 PHE A CA 1
ATOM 881 C C . PHE A 1 123 ? -31.831 -1.758 -1.553 1.00 29.14 121 PHE A C 1
ATOM 882 O O . PHE A 1 123 ? -30.784 -1.401 -2.097 1.00 26.94 121 PHE A O 1
ATOM 890 N N . GLY A 1 124 ? -32.544 -0.982 -0.748 1.00 27.88 122 GLY A N 1
ATOM 891 C CA . GLY A 1 124 ? -32.092 0.341 -0.393 1.00 20.73 122 GLY A CA 1
ATOM 892 C C . GLY A 1 124 ? -32.250 0.586 1.092 1.00 23.19 122 GLY A C 1
ATOM 893 O O . GLY A 1 124 ? -32.893 -0.177 1.819 1.00 24.23 122 GLY A O 1
ATOM 894 N N . PHE A 1 125 ? -31.651 1.678 1.535 1.00 20.83 123 PHE A N 1
ATOM 895 C CA . PHE A 1 125 ? -31.618 2.026 2.937 1.00 20.33 123 PHE A CA 1
ATOM 896 C C . PHE A 1 125 ? -31.755 3.531 3.070 1.00 24.25 123 PHE A C 1
ATOM 897 O O . PHE A 1 125 ? -30.974 4.288 2.477 1.00 21.74 123 PHE A O 1
ATOM 905 N N . VAL A 1 126 ? -32.765 3.963 3.823 1.00 25.44 124 VAL A N 1
ATOM 906 C CA . VAL A 1 126 ? -32.871 5.358 4.215 1.00 21.73 124 VAL A CA 1
ATOM 907 C C . VAL A 1 126 ? -32.462 5.433 5.678 1.00 23.50 124 VAL A C 1
ATOM 908 O O . VAL A 1 126 ? -33.149 4.904 6.539 1.00 23.99 124 VAL A O 1
ATOM 912 N N . GLY A 1 127 ? -31.331 6.071 5.962 1.00 26.30 125 GLY A N 1
ATOM 913 C CA . GLY A 1 127 ? -30.921 6.278 7.340 1.00 21.67 125 GLY A CA 1
ATOM 914 C C . GLY A 1 127 ? -30.831 7.750 7.743 1.00 27.38 125 GLY A C 1
ATOM 915 O O . GLY A 1 127 ? -30.364 8.600 6.971 1.00 20.60 125 GLY A O 1
ATOM 916 N N . VAL A 1 128 ? -31.264 8.049 8.965 1.00 20.31 126 VAL A N 1
ATOM 917 C CA . VAL A 1 128 ? -31.140 9.387 9.509 1.00 25.39 126 VAL A CA 1
ATOM 918 C C . VAL A 1 128 ? -30.018 9.466 10.539 1.00 26.40 126 VAL A C 1
ATOM 919 O O . VAL A 1 128 ? -30.037 8.758 11.541 1.00 25.68 126 VAL A O 1
ATOM 923 N N . LEU A 1 129 ? -29.037 10.327 10.280 1.00 25.92 127 LEU A N 1
ATOM 924 C CA . LEU A 1 129 ? -27.981 10.601 11.248 1.00 24.29 127 LEU A CA 1
ATOM 925 C C . LEU A 1 129 ? -28.499 11.546 12.333 1.00 25.48 127 LEU A C 1
ATOM 926 O O . LEU A 1 129 ? -29.324 12.412 12.064 1.00 31.62 127 LEU A O 1
ATOM 931 N N . PRO A 1 130 ? -28.018 11.379 13.570 1.00 23.08 128 PRO A N 1
ATOM 932 C CA . PRO A 1 130 ? -28.483 12.186 14.703 1.00 25.61 128 PRO A CA 1
ATOM 933 C C . PRO A 1 130 ? -27.875 13.590 14.714 1.00 36.29 128 PRO A C 1
ATOM 934 O O . PRO A 1 130 ? -26.787 13.772 14.178 1.00 30.23 128 PRO A O 1
ATOM 938 N N . LYS A 1 131 ? -28.565 14.560 15.319 1.00 36.47 129 LYS A N 1
ATOM 939 C CA . LYS A 1 131 ? -28.010 15.897 15.521 1.00 36.34 129 LYS A CA 1
ATOM 940 C C . LYS A 1 131 ? -26.740 15.822 16.364 1.00 42.34 129 LYS A C 1
ATOM 941 O O . LYS A 1 131 ? -26.608 14.941 17.232 1.00 39.28 129 LYS A O 1
ATOM 947 N N . ALA A 1 132 ? -25.837 16.776 16.143 1.00 36.25 130 ALA A N 1
ATOM 948 C CA . ALA A 1 132 ? -24.641 16.956 16.978 1.00 44.48 130 ALA A CA 1
ATOM 949 C C . ALA A 1 132 ? -24.918 17.093 18.476 1.00 48.45 130 ALA A C 1
ATOM 950 O O . ALA A 1 132 ? -24.056 16.783 19.303 1.00 51.39 130 ALA A O 1
ATOM 952 N N . THR A 1 133 ? -26.104 17.576 18.834 1.00 43.85 131 THR A N 1
ATOM 953 C CA . THR A 1 133 ? -26.426 17.783 20.240 1.00 43.06 131 THR A CA 1
ATOM 954 C C . THR A 1 133 ? -26.843 16.503 20.956 1.00 46.30 131 THR A C 1
ATOM 955 O O . THR A 1 133 ? -26.873 16.461 22.177 1.00 46.50 131 THR A O 1
ATOM 959 N N . GLU A 1 134 ? -27.167 15.460 20.203 1.00 40.10 132 GLU A N 1
ATOM 960 C CA . GLU A 1 134 ? -27.553 14.205 20.820 1.00 46.45 132 GLU A CA 1
ATOM 961 C C . GLU A 1 134 ? -26.373 13.691 21.621 1.00 45.29 132 GLU A C 1
ATOM 962 O O . GLU A 1 134 ? -25.244 14.152 21.436 1.00 49.41 132 GLU A O 1
ATOM 968 N N . ASP A 1 135 ? -26.623 12.731 22.501 1.00 47.05 133 ASP A N 1
ATOM 969 C CA . ASP A 1 135 ? -25.570 12.223 23.380 1.00 45.53 133 ASP A CA 1
ATOM 970 C C . ASP A 1 135 ? -24.785 11.034 22.830 1.00 44.32 133 ASP A C 1
ATOM 971 O O . ASP A 1 135 ? -24.997 10.591 21.701 1.00 42.89 133 ASP A O 1
ATOM 976 N N . ILE A 1 136 ? -23.883 10.522 23.656 1.00 49.10 134 ILE A N 1
ATOM 977 C CA . ILE A 1 136 ? -22.942 9.473 23.267 1.00 51.24 134 ILE A CA 1
ATOM 978 C C . ILE A 1 136 ? -23.561 8.185 22.715 1.00 43.93 134 ILE A C 1
ATOM 979 O O . ILE A 1 136 ? -23.224 7.757 21.616 1.00 49.53 134 ILE A O 1
ATOM 984 N N . ASP A 1 137 ? -24.446 7.557 23.479 1.00 45.44 135 ASP A N 1
ATOM 985 C CA . ASP A 1 137 ? -25.078 6.316 23.033 1.00 42.65 135 ASP A CA 1
ATOM 986 C C . ASP A 1 137 ? -25.760 6.464 21.675 1.00 44.51 135 ASP A C 1
ATOM 987 O O . ASP A 1 137 ? -25.763 5.533 20.852 1.00 46.59 135 ASP A O 1
ATOM 992 N N A GLU A 1 138 ? -26.349 7.634 21.458 0.59 41.85 136 GLU A N 1
ATOM 993 N N B GLU A 1 138 ? -26.358 7.626 21.429 0.41 42.36 136 GLU A N 1
ATOM 994 C CA A GLU A 1 138 ? -27.029 7.921 20.214 0.59 41.46 136 GLU A CA 1
ATOM 995 C CA B GLU A 1 138 ? -27.037 7.839 20.157 0.41 41.31 136 GLU A CA 1
ATOM 996 C C A GLU A 1 138 ? -26.025 7.859 19.062 0.59 38.47 136 GLU A C 1
ATOM 997 C C B GLU A 1 138 ? -26.036 7.885 19.006 0.41 37.81 136 GLU A C 1
ATOM 998 O O A GLU A 1 138 ? -26.221 7.132 18.087 0.59 33.54 136 GLU A O 1
ATOM 999 O O B GLU A 1 138 ? -26.250 7.261 17.965 0.41 34.01 136 GLU A O 1
ATOM 1010 N N . HIS A 1 139 ? -24.938 8.610 19.193 1.00 35.91 137 HIS A N 1
ATOM 1011 C CA . HIS A 1 139 ? -23.900 8.617 18.175 1.00 39.39 137 HIS A CA 1
ATOM 1012 C C . HIS A 1 139 ? -23.266 7.229 18.047 1.00 40.27 137 HIS A C 1
ATOM 1013 O O . HIS A 1 139 ? -22.950 6.781 16.949 1.00 36.29 137 HIS A O 1
ATOM 1020 N N . MET A 1 140 ? -23.097 6.535 19.164 1.00 36.41 138 MET A N 1
ATOM 1021 C CA . MET A 1 140 ? -22.494 5.218 19.092 1.00 39.80 138 MET A CA 1
ATOM 1022 C C . MET A 1 140 ? -23.368 4.257 18.302 1.00 43.39 138 MET A C 1
ATOM 1023 O O . MET A 1 140 ? -22.848 3.453 17.521 1.00 40.05 138 MET A O 1
ATOM 1028 N N . ASN A 1 141 ? -24.688 4.342 18.493 1.00 38.45 139 ASN A N 1
ATOM 1029 C CA . ASN A 1 141 ? -25.615 3.521 17.707 1.00 42.28 139 ASN A CA 1
ATOM 1030 C C . ASN A 1 141 ? -25.542 3.827 16.223 1.00 37.87 139 ASN A C 1
ATOM 1031 O O . ASN A 1 141 ? -25.544 2.915 15.400 1.00 38.10 139 ASN A O 1
ATOM 1036 N N . ALA A 1 142 ? -25.510 5.116 15.896 1.00 32.94 140 ALA A N 1
ATOM 1037 C CA . ALA A 1 142 ? -25.503 5.556 14.504 1.00 32.14 140 ALA A CA 1
ATOM 1038 C C . ALA A 1 142 ? -24.240 5.077 13.787 1.00 30.76 140 ALA A C 1
ATOM 1039 O O . ALA A 1 142 ? -24.297 4.584 12.661 1.00 36.84 140 ALA A O 1
ATOM 1041 N N . ILE A 1 143 ? -23.102 5.221 14.459 1.00 34.38 141 ILE A N 1
ATOM 1042 C CA . ILE A 1 143 ? -21.828 4.734 13.955 1.00 36.21 141 ILE A CA 1
ATOM 1043 C C . ILE A 1 143 ? -21.875 3.216 13.747 1.00 34.54 141 ILE A C 1
ATOM 1044 O O . ILE A 1 143 ? -21.502 2.719 12.692 1.00 25.21 141 ILE A O 1
ATOM 1049 N N . ALA A 1 144 ? -22.344 2.484 14.755 1.00 29.39 142 ALA A N 1
ATOM 1050 C CA . ALA A 1 144 ? -22.420 1.024 14.66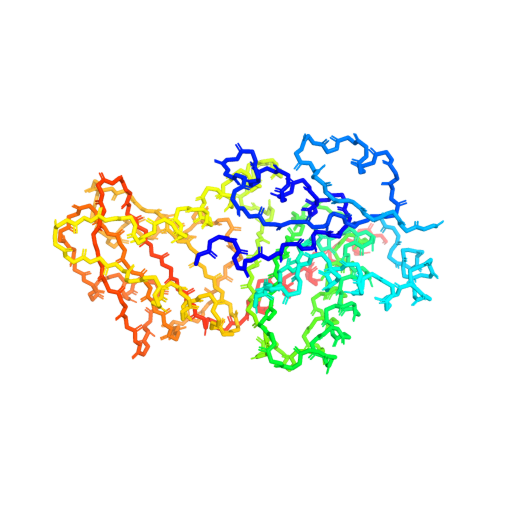7 1.00 30.82 142 ALA A CA 1
ATOM 1051 C C . ALA A 1 144 ? -23.379 0.613 13.569 1.00 31.88 142 ALA A C 1
ATOM 1052 O O . ALA A 1 144 ? -23.151 -0.363 12.844 1.00 32.71 142 ALA A O 1
ATOM 1054 N N . CYS A 1 145 ? -24.454 1.371 13.425 1.00 25.45 143 CYS A N 1
ATOM 1055 C CA . CYS A 1 145 ? -25.416 1.070 12.377 1.00 27.16 143 CYS A CA 1
ATOM 1056 C C . CYS A 1 145 ? -24.778 1.246 11.010 1.00 29.68 143 CYS A C 1
ATOM 1057 O O . CYS A 1 145 ? -24.906 0.409 10.120 1.00 28.42 143 CYS A O 1
ATOM 1060 N N . TRP A 1 146 ? -24.085 2.354 10.840 1.00 35.19 144 TRP A N 1
ATOM 1061 C CA . TRP A 1 146 ? -23.417 2.609 9.585 1.00 31.90 144 TRP A CA 1
ATOM 1062 C C . TRP A 1 146 ? -22.373 1.522 9.287 1.00 31.20 144 TRP A C 1
ATOM 1063 O O . TRP A 1 146 ? -22.330 0.943 8.195 1.00 24.76 144 TRP A O 1
ATOM 1074 N N . ASN A 1 147 ? -21.520 1.247 10.262 1.00 26.20 145 ASN A N 1
ATOM 1075 C CA . ASN A 1 147 ? -20.474 0.263 10.058 1.00 28.05 145 ASN A CA 1
ATOM 1076 C C . ASN A 1 147 ? -21.026 -1.110 9.698 1.00 36.82 145 ASN A C 1
ATOM 1077 O O . ASN A 1 147 ? -20.468 -1.797 8.843 1.00 34.68 145 ASN A O 1
ATOM 1082 N N . ASP A 1 148 ? -22.120 -1.511 10.341 1.00 31.39 146 ASP A N 1
ATOM 1083 C CA . ASP A 1 148 ? -22.677 -2.837 10.087 1.00 31.17 146 ASP A CA 1
ATOM 1084 C C . ASP A 1 148 ? -23.272 -2.896 8.687 1.00 33.05 146 ASP A C 1
ATOM 1085 O O . ASP A 1 148 ? -23.169 -3.918 7.997 1.00 33.47 146 ASP A O 1
ATOM 1090 N N . ILE A 1 149 ? -23.888 -1.796 8.263 1.00 30.98 147 ILE A N 1
ATOM 1091 C CA . ILE A 1 149 ? -24.400 -1.729 6.900 1.00 25.50 147 ILE A CA 1
ATOM 1092 C C . ILE A 1 149 ? -23.262 -1.769 5.864 1.00 32.42 147 ILE A C 1
ATOM 1093 O O . ILE A 1 149 ? -23.335 -2.512 4.876 1.00 35.47 147 ILE A O 1
ATOM 1098 N N . MET A 1 150 ? -22.201 -0.999 6.099 1.00 25.15 148 MET A N 1
ATOM 1099 C CA . MET A 1 150 ? -21.037 -1.027 5.215 1.00 27.95 148 MET A CA 1
ATOM 1100 C C . MET A 1 150 ? -20.482 -2.448 5.081 1.00 37.23 148 MET A C 1
ATOM 1101 O O . MET A 1 150 ? -20.288 -2.957 3.977 1.00 39.07 148 MET A O 1
ATOM 1106 N N . ARG A 1 151 ? -20.245 -3.092 6.217 1.00 37.09 149 ARG A N 1
ATOM 1107 C CA . ARG A 1 151 ? -19.664 -4.430 6.232 1.00 32.11 149 ARG A CA 1
ATOM 1108 C C . ARG A 1 151 ? -20.514 -5.474 5.487 1.00 34.39 149 ARG A C 1
ATOM 1109 O O . ARG A 1 151 ? -19.981 -6.436 4.940 1.00 44.05 149 ARG A O 1
ATOM 1117 N N . SER A 1 152 ? -21.827 -5.274 5.458 1.00 31.72 150 SER A N 1
ATOM 1118 C CA . SER A 1 152 ? -22.750 -6.225 4.830 1.00 32.56 150 SER A CA 1
ATOM 1119 C C . SER A 1 152 ? -23.129 -5.922 3.384 1.00 35.11 150 SER A C 1
ATOM 1120 O O . SER A 1 152 ? -23.839 -6.709 2.764 1.00 38.87 150 SER A O 1
ATOM 1123 N N . THR A 1 153 ? -22.685 -4.786 2.854 1.00 35.49 151 THR A N 1
ATOM 1124 C CA . THR A 1 153 ? -23.127 -4.339 1.536 1.00 25.83 151 THR A CA 1
ATOM 1125 C C . THR A 1 153 ? -21.944 -3.916 0.685 1.00 35.11 151 THR A C 1
ATOM 1126 O O . THR A 1 153 ? -22.086 -3.072 -0.218 1.00 30.01 151 THR A O 1
ATOM 1130 N N . ASN A 1 154 ? -20.776 -4.472 0.993 1.00 32.84 152 ASN A N 1
ATOM 1131 C CA A ASN A 1 154 ? -19.543 -4.110 0.312 0.48 37.86 152 ASN A CA 1
ATOM 1132 C CA B ASN A 1 154 ? -19.547 -4.105 0.297 0.52 37.84 152 ASN A CA 1
ATOM 1133 C C . ASN A 1 154 ? -19.338 -2.595 0.303 1.00 40.64 152 ASN A C 1
ATOM 1134 O O . ASN A 1 154 ? -19.133 -1.986 -0.743 1.00 37.69 152 ASN A O 1
ATOM 1143 N N . GLU A 1 155 ? -19.401 -1.996 1.487 1.00 37.16 153 GLU A N 1
ATOM 1144 C CA . GLU A 1 155 ? -19.196 -0.560 1.642 1.00 31.12 153 GLU A CA 1
ATOM 1145 C C . GLU A 1 155 ? -20.220 0.224 0.834 1.00 31.13 153 GLU A C 1
ATOM 1146 O O . GLU A 1 155 ? -19.924 1.284 0.302 1.00 39.00 153 GLU A O 1
ATOM 1152 N N . GLY A 1 156 ? -21.427 -0.304 0.727 1.00 30.46 154 GLY A N 1
ATOM 1153 C CA . GLY A 1 156 ? -22.504 0.450 0.115 1.00 25.36 154 GLY A CA 1
ATOM 1154 C C . GLY A 1 156 ? -22.652 0.227 -1.374 1.00 32.07 154 GLY A C 1
ATOM 1155 O O . GLY A 1 156 ? -23.507 0.852 -1.996 1.00 29.83 154 GLY A O 1
ATOM 1156 N N . LYS A 1 157 ? -21.827 -0.654 -1.948 1.00 31.94 155 LYS A N 1
ATOM 1157 C CA . LYS A 1 157 ? -21.925 -0.976 -3.371 1.00 28.00 155 LYS A CA 1
ATOM 1158 C C . LYS A 1 157 ? -23.094 -1.900 -3.744 1.00 35.72 155 LYS A C 1
ATOM 1159 O O . LYS A 1 157 ? -23.476 -1.951 -4.909 1.00 38.91 155 LYS A O 1
ATOM 1165 N N . ASP A 1 158 ? -23.659 -2.631 -2.784 1.00 32.05 156 ASP A N 1
ATOM 1166 C CA . ASP A 1 158 ? -24.721 -3.594 -3.107 1.00 32.38 156 ASP A CA 1
ATOM 1167 C C . ASP A 1 158 ? -26.143 -3.040 -2.924 1.00 37.12 156 ASP A C 1
ATOM 1168 O O . ASP A 1 158 ? -27.139 -3.712 -3.235 1.00 35.28 156 ASP A O 1
ATOM 1173 N N . ILE A 1 159 ? -26.243 -1.824 -2.407 1.00 29.61 157 ILE A N 1
ATOM 1174 C CA . ILE A 1 159 ? -27.541 -1.242 -2.105 1.00 26.74 157 ILE A CA 1
ATOM 1175 C C . ILE A 1 159 ? -27.540 0.229 -2.479 1.00 27.88 157 ILE A C 1
ATOM 1176 O O . ILE A 1 159 ? -26.491 0.830 -2.700 1.00 31.80 157 ILE A O 1
ATOM 1181 N N . SER A 1 160 ? -28.720 0.820 -2.544 1.00 19.85 158 SER A N 1
ATOM 1182 C CA . SER A 1 160 ? -28.784 2.256 -2.734 1.00 29.27 158 SER A CA 1
ATOM 1183 C C . SER A 1 160 ? -29.026 2.879 -1.356 1.00 28.53 158 SER A C 1
ATOM 1184 O O . SER A 1 160 ? -29.664 2.282 -0.497 1.00 27.08 158 SER A O 1
ATOM 1187 N N . ILE A 1 161 ? -28.447 4.043 -1.111 1.00 30.86 159 ILE A N 1
ATOM 1188 C CA . ILE A 1 161 ? -28.453 4.619 0.230 1.00 22.02 159 ILE A CA 1
ATOM 1189 C C . ILE A 1 161 ? -29.002 6.047 0.157 1.00 32.01 159 ILE A C 1
ATOM 1190 O O . ILE A 1 161 ? -28.547 6.836 -0.665 1.00 30.91 159 ILE A O 1
ATOM 1195 N N . TYR A 1 162 ? -29.990 6.365 0.992 1.00 19.88 160 TYR A N 1
ATOM 1196 C CA . TYR A 1 162 ? -30.484 7.728 1.100 1.00 23.55 160 TYR A CA 1
ATOM 1197 C C . TYR A 1 162 ? -30.137 8.158 2.514 1.00 22.20 160 TYR A C 1
ATOM 1198 O O . TYR A 1 162 ? -30.800 7.757 3.460 1.00 23.38 160 TYR A O 1
ATOM 1207 N N . LEU A 1 163 ? -29.071 8.939 2.658 1.00 17.82 161 LEU A N 1
ATOM 1208 C CA . LEU A 1 163 ? -28.534 9.253 3.972 1.00 19.08 161 LEU A CA 1
ATOM 1209 C C . LEU A 1 163 ? -28.963 10.654 4.357 1.00 18.81 161 LEU A C 1
ATOM 1210 O O . LEU A 1 163 ? -28.539 11.638 3.722 1.00 22.44 161 LEU A O 1
ATOM 1215 N N . LEU A 1 164 ? -29.790 10.736 5.396 1.00 21.13 162 LEU A N 1
ATOM 1216 C CA . LEU A 1 164 ? -30.358 12.005 5.871 1.00 26.18 162 LEU A CA 1
ATOM 1217 C C . LEU A 1 164 ? -29.636 12.498 7.119 1.00 27.19 162 LEU A C 1
ATOM 1218 O O . LEU A 1 164 ? -29.090 11.695 7.886 1.00 19.93 162 LEU A O 1
ATOM 1223 N N . ASP A 1 165 ? -29.653 13.812 7.336 1.00 25.50 163 ASP A N 1
ATOM 1224 C CA . ASP A 1 165 ? -28.895 14.413 8.427 1.00 26.82 163 ASP A CA 1
ATOM 1225 C C . ASP A 1 165 ? -29.762 15.339 9.302 1.00 32.80 163 ASP A C 1
ATOM 1226 O O . ASP A 1 165 ? -30.112 16.450 8.896 1.00 27.82 163 ASP A O 1
ATOM 1231 N N . ASN A 1 166 ? -30.093 14.880 10.508 1.00 26.29 164 ASN A N 1
ATOM 1232 C CA . ASN A 1 166 ? -30.904 15.671 11.419 1.00 31.41 164 ASN A CA 1
ATOM 1233 C C . ASN A 1 166 ? -30.278 17.012 11.797 1.00 36.88 164 ASN A C 1
ATOM 1234 O O . ASN A 1 166 ? -30.972 17.874 12.325 1.00 39.97 164 ASN A O 1
ATOM 1239 N N . ASN A 1 167 ? -28.976 17.187 11.569 1.00 32.38 165 ASN A N 1
ATOM 1240 C CA . ASN A 1 167 ? -28.366 18.492 11.841 1.00 41.84 165 ASN A CA 1
ATOM 1241 C C . ASN A 1 167 ? -28.932 19.571 10.918 1.00 40.64 165 ASN A C 1
ATOM 1242 O O . ASN A 1 167 ? -28.811 20.749 11.202 1.00 44.04 165 ASN A O 1
ATOM 1247 N N . LYS A 1 168 ? -29.534 19.171 9.802 1.00 36.90 166 LYS A N 1
ATOM 1248 C CA . LYS A 1 168 ? -29.865 20.129 8.740 1.00 32.95 166 LYS A CA 1
ATOM 1249 C C . LYS A 1 168 ? -31.193 20.856 8.942 1.00 41.91 166 LYS A C 1
ATOM 1250 O O . LYS A 1 168 ? -31.486 21.815 8.225 1.00 44.77 166 LYS A O 1
ATOM 1256 N N . ARG A 1 169 ? -31.997 20.406 9.904 1.00 41.98 167 ARG A N 1
ATOM 1257 C CA . ARG A 1 169 ? -33.265 21.079 10.219 1.00 44.17 167 ARG A CA 1
ATOM 1258 C C . ARG A 1 169 ? -33.517 21.106 11.718 1.00 45.50 167 ARG A C 1
ATOM 1259 O O . ARG A 1 169 ? -33.014 20.260 12.459 1.00 52.10 167 ARG A O 1
ATOM 1267 N N . GLU A 1 170 ? -34.322 22.064 12.158 1.00 53.89 168 GLU A N 1
ATOM 1268 C CA . GLU A 1 170 ? -34.660 22.186 13.570 1.00 64.20 168 GLU A CA 1
ATOM 1269 C C . GLU A 1 170 ? -35.369 20.946 14.120 1.00 58.08 168 GLU A C 1
ATOM 1270 O O . GLU A 1 170 ? -34.929 20.367 15.114 1.00 57.18 168 GLU A O 1
ATOM 1276 N N . LYS A 1 171 ? -36.465 20.539 13.485 1.00 51.00 169 LYS A N 1
ATOM 1277 C CA . LYS A 1 171 ? -37.223 19.395 13.983 1.00 45.57 169 LYS A CA 1
ATOM 1278 C C . LYS A 1 171 ? -37.104 18.186 13.076 1.00 47.05 169 LYS A C 1
ATOM 1279 O O . LYS A 1 171 ? -37.105 18.316 11.850 1.00 53.51 169 LYS A O 1
ATOM 1285 N N . GLU A 1 172 ? -37.017 17.007 13.684 1.00 45.64 170 GLU A N 1
ATOM 1286 C CA . GLU A 1 172 ? -37.015 15.762 12.932 1.00 50.51 170 GLU A CA 1
ATOM 1287 C C . GLU A 1 172 ? -38.197 15.747 11.973 1.00 51.71 170 GLU A C 1
ATOM 1288 O O . GLU A 1 172 ? -38.076 15.302 10.822 1.00 51.29 170 GLU A O 1
ATOM 1294 N N . SER A 1 173 ? -39.335 16.253 12.446 1.00 42.72 171 SER A N 1
ATOM 1295 C CA . SER A 1 173 ? -40.553 16.265 11.642 1.00 46.39 171 SER A CA 1
ATOM 1296 C C . SER A 1 173 ? -40.356 17.048 10.337 1.00 45.92 171 SER A C 1
ATOM 1297 O O . SER A 1 173 ? -41.022 16.779 9.341 1.00 52.77 171 SER A O 1
ATOM 1300 N N . ASP A 1 174 ? -39.425 17.996 10.325 1.00 41.31 172 ASP A N 1
ATOM 1301 C CA . ASP A 1 174 ? -39.144 18.729 9.090 1.00 43.21 172 ASP A CA 1
ATOM 1302 C C . ASP A 1 174 ? -38.274 17.923 8.131 1.00 41.63 172 ASP A C 1
ATOM 1303 O O . ASP A 1 174 ? -38.425 18.017 6.908 1.00 44.44 172 ASP A O 1
ATOM 1308 N N . ILE A 1 175 ? -37.358 17.133 8.677 1.00 39.01 173 ILE A N 1
ATOM 1309 C CA . ILE A 1 175 ? -36.572 16.239 7.840 1.00 32.55 173 ILE A CA 1
ATOM 1310 C C . ILE A 1 175 ? -37.518 15.256 7.166 1.00 31.22 173 ILE A C 1
ATOM 1311 O O . ILE A 1 175 ? -37.441 15.020 5.963 1.00 30.13 173 ILE A O 1
ATOM 1316 N N . ASN A 1 176 ? -38.429 14.707 7.959 1.00 31.46 174 ASN A N 1
ATOM 1317 C CA . ASN A 1 176 ? -39.348 13.668 7.510 1.00 36.29 174 ASN A CA 1
ATOM 1318 C C . ASN A 1 176 ? -40.261 14.159 6.407 1.00 38.55 174 ASN A C 1
ATOM 1319 O O . ASN A 1 176 ? -40.418 13.504 5.384 1.00 37.43 174 ASN A O 1
ATOM 1324 N N . LYS A 1 177 ? -40.870 15.318 6.630 1.00 33.23 175 LYS A N 1
ATOM 1325 C CA . LYS A 1 177 ? -41.803 15.877 5.672 1.00 40.70 175 LYS A CA 1
ATOM 1326 C C . LYS A 1 177 ? -41.093 16.194 4.384 1.00 41.90 175 LYS A C 1
ATOM 1327 O O . LYS A 1 177 ? -41.627 15.963 3.300 1.00 48.16 175 LYS A O 1
ATOM 1333 N N . GLU A 1 178 ? -39.895 16.758 4.498 1.00 40.72 176 GLU A N 1
ATOM 1334 C CA . GLU A 1 178 ? -39.169 17.159 3.306 1.00 35.71 176 GLU A CA 1
ATOM 1335 C C . GLU A 1 178 ? -38.697 15.945 2.515 1.00 33.27 176 GLU A C 1
ATOM 1336 O O . GLU A 1 178 ? -38.760 15.944 1.281 1.00 30.22 176 GLU A O 1
ATOM 1342 N N . PHE A 1 179 ? -38.238 14.910 3.213 1.00 34.00 177 PHE A N 1
ATOM 1343 C CA . PHE A 1 179 ? -37.796 13.716 2.502 1.00 37.02 177 PHE A CA 1
ATOM 1344 C C . PHE A 1 179 ? -38.951 13.096 1.753 1.00 31.25 177 PHE A C 1
ATOM 1345 O O . PHE A 1 179 ? -38.810 12.698 0.595 1.00 32.02 177 PHE A O 1
ATOM 1353 N N . ALA A 1 180 ? -40.099 13.020 2.413 1.00 36.42 178 ALA A N 1
ATOM 1354 C CA . ALA A 1 180 ? -41.268 12.438 1.784 1.00 40.92 178 ALA A CA 1
ATOM 1355 C C . ALA A 1 180 ? -41.605 13.217 0.517 1.00 43.23 178 ALA A C 1
ATOM 1356 O O . ALA A 1 180 ? -41.876 12.631 -0.537 1.00 40.77 178 ALA A O 1
ATOM 1358 N N . THR A 1 181 ? -41.557 14.540 0.609 1.00 37.77 179 THR A N 1
ATOM 1359 C CA . THR A 1 181 ? -41.861 15.372 -0.549 1.00 34.58 179 THR A CA 1
ATOM 1360 C C . THR A 1 181 ? -40.839 15.146 -1.660 1.00 38.20 179 THR A C 1
ATOM 1361 O O . THR A 1 181 ? -41.204 14.951 -2.824 1.00 36.92 179 THR A O 1
ATOM 1365 N N . LEU A 1 182 ? -39.558 15.145 -1.307 1.00 32.13 180 LEU A N 1
ATOM 1366 C CA . LEU A 1 182 ? -38.523 15.006 -2.326 1.00 30.11 180 LEU A CA 1
ATOM 1367 C C . LEU A 1 182 ? -38.612 13.641 -2.999 1.00 30.45 180 LEU A C 1
ATOM 1368 O O . LEU A 1 182 ? -38.496 13.522 -4.214 1.00 31.30 180 LEU A O 1
ATOM 1373 N N . PHE A 1 183 ? -38.831 12.605 -2.212 1.00 30.34 181 PHE A N 1
ATOM 1374 C CA . PHE A 1 183 ? -38.886 11.273 -2.783 1.00 28.90 181 PHE A CA 1
ATOM 1375 C C . PHE A 1 183 ? -40.104 11.091 -3.683 1.00 35.11 181 PHE A C 1
ATOM 1376 O O . PHE A 1 183 ? -40.007 10.554 -4.783 1.00 38.83 181 PHE A O 1
ATOM 1384 N N . ASN A 1 184 ? -41.256 11.534 -3.208 1.00 29.81 182 ASN A N 1
ATOM 1385 C CA . ASN A 1 184 ? -42.459 11.461 -4.011 1.00 35.39 182 ASN A CA 1
ATOM 1386 C C . ASN A 1 184 ? -42.370 12.330 -5.277 1.00 37.19 182 ASN A C 1
ATOM 1387 O O . ASN A 1 184 ? -42.838 11.930 -6.348 1.00 42.61 182 ASN A O 1
ATOM 1392 N N . ASP A 1 185 ? -41.757 13.507 -5.166 1.00 37.49 183 ASP A N 1
ATOM 1393 C CA . ASP A 1 185 ? -41.537 14.350 -6.347 1.00 41.76 183 ASP A CA 1
ATOM 1394 C C . ASP A 1 185 ? -40.642 13.623 -7.337 1.00 41.76 183 ASP A C 1
ATOM 1395 O O . ASP A 1 185 ? -40.891 13.633 -8.539 1.00 36.41 183 ASP A O 1
ATOM 1400 N N . PHE A 1 186 ? -39.603 12.980 -6.811 1.00 32.90 184 PHE A N 1
ATOM 1401 C CA . PHE A 1 186 ? -38.708 12.159 -7.615 1.00 30.30 184 PHE A CA 1
ATOM 1402 C C . PHE A 1 186 ? -39.493 11.094 -8.405 1.00 34.07 184 PHE A C 1
ATOM 1403 O O . PHE A 1 186 ? -39.392 11.015 -9.628 1.00 38.70 184 PHE A O 1
ATOM 1411 N N . MET A 1 187 ? -40.320 10.318 -7.715 1.00 31.42 185 MET A N 1
ATOM 1412 C CA . MET A 1 187 ? -41.174 9.338 -8.383 1.00 33.17 185 MET A CA 1
ATOM 1413 C C . MET A 1 187 ? -42.177 9.941 -9.376 1.00 45.35 185 MET A C 1
ATOM 1414 O O . MET A 1 187 ? -42.675 9.240 -10.251 1.00 38.36 185 MET A O 1
ATOM 1419 N N . ASN A 1 188 ? -42.496 11.225 -9.245 1.00 45.22 186 ASN A N 1
ATOM 1420 C CA . ASN A 1 188 ? -43.461 11.839 -10.170 1.00 43.20 186 ASN A CA 1
ATOM 1421 C C . ASN A 1 188 ? -42.867 12.457 -11.443 1.00 48.76 186 ASN A C 1
ATOM 1422 O O . ASN A 1 188 ? -43.586 13.115 -12.193 1.00 56.47 186 ASN A O 1
ATOM 1427 N N . MET A 1 189 ? -41.570 12.270 -11.683 1.00 49.83 187 MET A N 1
ATOM 1428 C CA . MET A 1 189 ? -40.918 12.881 -12.838 1.00 47.80 187 MET A CA 1
ATOM 1429 C C . MET A 1 189 ? -41.418 12.301 -14.153 1.00 58.91 187 MET A C 1
ATOM 1430 O O . MET A 1 189 ? -41.130 12.839 -15.225 1.00 56.26 187 MET A O 1
ATOM 1435 N N . SER A 1 190 ? -42.166 11.204 -14.074 1.00 64.35 188 SER A N 1
ATOM 1436 C CA . SER A 1 190 ? -42.718 10.588 -15.281 1.00 65.00 188 SER A CA 1
ATOM 1437 C C . SER A 1 190 ? -44.087 11.141 -15.674 1.00 65.47 188 SER A C 1
ATOM 1438 O O . SER A 1 190 ? -44.580 10.837 -16.761 1.00 68.14 188 SER A O 1
ATOM 1441 N N . GLU A 1 191 ? -44.699 11.950 -14.809 1.00 64.32 189 GLU A N 1
ATOM 1442 C CA A GLU A 1 191 ? -46.010 12.519 -15.106 0.50 73.77 189 GLU A CA 1
ATOM 1443 C CA B GLU A 1 191 ? -46.011 12.526 -15.108 0.50 73.79 189 GLU A CA 1
ATOM 1444 C C . GLU A 1 191 ? -46.023 13.141 -16.502 1.00 81.29 189 GLU A C 1
ATOM 1445 O O . GLU A 1 191 ? -45.227 14.035 -16.799 1.00 79.62 189 GLU A O 1
ATOM 1456 N N . SER A 1 192 ? -46.931 12.657 -17.349 1.00 86.83 190 SER A N 1
ATOM 1457 C CA . SER A 1 192 ? -46.989 13.073 -18.750 1.00 94.23 190 SER A CA 1
ATOM 1458 C C . SER A 1 192 ? -46.785 14.577 -18.939 1.00 95.01 190 SER A C 1
ATOM 1459 O O . SER A 1 192 ? -47.210 15.391 -18.116 1.00 93.60 190 SER A O 1
ATOM 1462 N N . HIS A 1 193 ? -46.117 14.931 -20.030 1.00 95.06 191 HIS A N 1
ATOM 1463 C CA . HIS A 1 193 ? -45.805 16.322 -20.317 1.00 101.71 191 HIS A CA 1
ATOM 1464 C C . HIS A 1 193 ? -45.255 16.462 -21.734 1.00 108.47 191 HIS A C 1
ATOM 1465 O O . HIS A 1 193 ? -44.680 15.521 -22.284 1.00 105.46 191 HIS A O 1
ATOM 1472 N N . ALA A 1 194 ? -45.452 17.635 -22.326 1.00 117.14 192 ALA A N 1
ATOM 1473 C CA . ALA A 1 194 ? -44.912 17.928 -23.647 1.00 123.90 192 ALA A CA 1
ATOM 1474 C C . ALA A 1 194 ? -43.764 18.931 -23.532 1.00 133.02 192 ALA A C 1
ATOM 1475 O O . ALA A 1 194 ? -43.937 20.027 -22.999 1.00 141.63 192 ALA A O 1
ATOM 1477 N N . GLU A 1 195 ? -42.595 18.553 -24.039 1.00 128.40 193 GLU A N 1
ATOM 1478 C CA . GLU A 1 195 ? -42.439 17.272 -24.714 1.00 124.08 193 GLU A CA 1
ATOM 1479 C C . GLU A 1 195 ? -41.630 16.277 -23.881 1.00 106.76 193 GLU A C 1
ATOM 1480 O O . GLU A 1 195 ? -42.188 15.340 -23.310 1.00 107.90 193 GLU A O 1
ATOM 1486 N N . GLY A 1 196 ? -40.320 16.482 -23.811 1.00 91.18 194 GLY A N 1
ATOM 1487 C CA . GLY A 1 196 ? -39.445 15.557 -23.109 1.00 88.56 194 GLY A CA 1
ATOM 1488 C C . GLY A 1 196 ? -39.829 15.241 -21.670 1.00 79.25 194 GLY A C 1
ATOM 1489 O O . GLY A 1 196 ? -40.233 16.111 -20.904 1.00 82.32 194 GLY A O 1
ATOM 1490 N N . VAL A 1 197 ? -39.695 13.981 -21.290 1.00 72.82 195 VAL A N 1
ATOM 1491 C CA . VAL A 1 197 ? -40.007 13.584 -19.926 1.00 70.09 195 VAL A CA 1
ATOM 1492 C C . VAL A 1 197 ? -38.998 12.541 -19.476 1.00 66.95 195 VAL A C 1
ATOM 1493 O O . VAL A 1 197 ? -38.365 11.891 -20.307 1.00 72.30 195 VAL A O 1
ATOM 1497 N N . VAL A 1 198 ? -38.809 12.414 -18.168 1.00 58.13 196 VAL A N 1
ATOM 1498 C CA . VAL A 1 198 ? -37.966 11.353 -17.639 1.00 55.01 196 VAL A CA 1
ATOM 1499 C C . VAL A 1 198 ? -38.787 10.060 -17.562 1.00 57.76 196 VAL A C 1
ATOM 1500 O O . VAL A 1 198 ? -39.666 9.931 -16.713 1.00 62.79 196 VAL A O 1
ATOM 1504 N N . ASP A 1 199 ? -38.508 9.120 -18.465 1.00 57.20 197 ASP A N 1
ATOM 1505 C CA . ASP A 1 199 ? -39.298 7.894 -18.590 1.00 60.09 197 ASP A CA 1
ATOM 1506 C C . ASP A 1 199 ? -39.394 7.133 -17.261 1.00 51.43 197 ASP A C 1
ATOM 1507 O O . ASP A 1 199 ? -38.550 7.280 -16.380 1.00 52.43 197 ASP A O 1
ATOM 1512 N N . GLU A 1 200 ? -40.429 6.314 -17.138 1.00 54.19 198 GLU A N 1
ATOM 1513 C CA . GLU A 1 200 ? -40.604 5.429 -15.996 1.00 57.92 198 GLU A CA 1
ATOM 1514 C C . GLU A 1 200 ? -39.462 4.411 -15.892 1.00 52.12 198 GLU A C 1
ATOM 1515 O O . GLU A 1 200 ? -39.080 4.002 -14.798 1.00 53.64 198 GLU A O 1
ATOM 1521 N N . ASP A 1 201 ? -38.917 4.002 -17.032 1.00 52.47 199 ASP A N 1
ATOM 1522 C CA . ASP A 1 201 ? -37.791 3.073 -17.049 1.00 54.86 199 ASP A CA 1
ATOM 1523 C C . ASP A 1 201 ? -36.540 3.765 -16.520 1.00 56.38 199 ASP A C 1
ATOM 1524 O O . ASP A 1 201 ? -35.698 3.143 -15.874 1.00 60.88 199 ASP A O 1
ATOM 1529 N N . GLU A 1 202 ? -36.424 5.059 -16.799 1.00 46.03 200 GLU A N 1
ATOM 1530 C CA . GLU A 1 202 ? -35.287 5.833 -16.332 1.00 46.41 200 GLU A CA 1
ATOM 1531 C C . GLU A 1 202 ? -35.402 6.070 -14.835 1.00 45.90 200 GLU A C 1
ATOM 1532 O O . GLU A 1 202 ? -34.405 6.025 -14.113 1.00 47.31 200 GLU A O 1
ATOM 1538 N N . ILE A 1 203 ? -36.624 6.313 -14.374 1.00 47.60 201 ILE A N 1
ATOM 1539 C CA . ILE A 1 203 ? -36.888 6.458 -12.950 1.00 38.24 201 ILE A CA 1
ATOM 1540 C C . ILE A 1 203 ? -36.511 5.162 -12.261 1.00 39.29 201 ILE A C 1
ATOM 1541 O O . ILE A 1 203 ? -35.851 5.166 -11.218 1.00 39.62 201 ILE A O 1
ATOM 1546 N N . SER A 1 204 ? -36.907 4.048 -12.864 1.00 44.81 202 SER A N 1
ATOM 1547 C CA . SER A 1 204 ? -36.493 2.731 -12.380 1.00 46.14 202 SER A CA 1
ATOM 1548 C C . SER A 1 204 ? -34.961 2.633 -12.283 1.00 40.41 202 SER A C 1
ATOM 1549 O O . SER A 1 204 ? -34.420 2.247 -11.244 1.00 34.46 202 SER A O 1
ATOM 1552 N N . LYS A 1 205 ? -34.265 2.992 -13.359 1.00 34.87 203 LYS A N 1
ATOM 1553 C CA . LYS A 1 205 ? -32.798 2.960 -13.356 1.00 36.63 203 LYS A CA 1
ATOM 1554 C C . LYS A 1 205 ? -32.172 3.830 -12.264 1.00 38.13 203 LYS A C 1
ATOM 1555 O O . LYS A 1 205 ? -31.158 3.462 -11.674 1.00 41.36 203 LYS A O 1
ATOM 1561 N N . LEU A 1 206 ? -32.760 4.993 -12.003 1.00 36.37 204 LEU A N 1
ATOM 1562 C CA . LEU A 1 206 ? -32.261 5.843 -10.931 1.00 31.48 204 LEU A CA 1
ATOM 1563 C C . LEU A 1 206 ? -32.493 5.176 -9.562 1.00 33.84 204 LEU A C 1
ATOM 1564 O O . LEU A 1 206 ? -31.659 5.275 -8.673 1.00 29.91 204 LEU A O 1
ATOM 1569 N N . LEU A 1 207 ? -33.634 4.507 -9.414 1.00 35.49 205 LEU A N 1
ATOM 1570 C CA . LEU A 1 207 ? -33.997 3.806 -8.195 1.00 38.64 205 LEU A CA 1
ATOM 1571 C C . LEU A 1 207 ? -33.102 2.605 -7.912 1.00 42.17 205 LEU A C 1
ATOM 1572 O O . LEU A 1 207 ? -32.850 2.266 -6.756 1.00 36.77 205 LEU A O 1
ATOM 1577 N N . THR A 1 208 ? -32.639 1.946 -8.966 1.00 42.79 206 THR A N 1
ATOM 1578 C CA . THR A 1 208 ? -31.878 0.722 -8.776 1.00 45.44 206 THR A CA 1
ATOM 1579 C C . THR A 1 208 ? -30.364 0.949 -8.760 1.00 46.36 206 THR A C 1
ATOM 1580 O O . THR A 1 208 ? -29.598 0.005 -8.564 1.00 44.29 206 THR A O 1
ATOM 1584 N N . MET A 1 209 ? -29.942 2.201 -8.943 1.00 38.35 207 MET A N 1
ATOM 1585 C CA . MET A 1 209 ? -28.518 2.533 -8.906 1.00 33.64 207 MET A CA 1
ATOM 1586 C C . MET A 1 209 ? -27.996 2.427 -7.479 1.00 35.91 207 MET A C 1
ATOM 1587 O O . MET A 1 209 ? -28.634 2.894 -6.543 1.00 37.42 207 MET A O 1
ATOM 1592 N N . LYS A 1 210 ? -26.831 1.808 -7.321 1.00 35.49 208 LYS A N 1
ATOM 1593 C CA . LYS A 1 210 ? -26.298 1.529 -6.002 1.00 31.79 208 LYS A CA 1
ATOM 1594 C C . LYS A 1 210 ? -25.462 2.690 -5.485 1.00 27.66 208 LYS A C 1
ATOM 1595 O O . LYS A 1 210 ? -25.114 3.596 -6.234 1.00 34.03 208 LYS A O 1
ATOM 1601 N N . LYS A 1 211 ? -25.136 2.626 -4.198 1.00 28.86 209 LYS A N 1
ATOM 1602 C CA . LYS A 1 211 ? -24.457 3.701 -3.497 1.00 21.90 209 LYS A CA 1
ATOM 1603 C C . LYS A 1 211 ? -25.447 4.806 -3.197 1.00 27.19 209 LYS A C 1
ATOM 1604 O O . LYS A 1 211 ? -26.661 4.569 -3.063 1.00 25.27 209 LYS A O 1
ATOM 1610 N N . SER A 1 212 ? -24.942 6.025 -3.128 1.00 27.18 210 SER A N 1
ATOM 1611 C CA . SER A 1 212 ? -25.709 7.090 -2.529 1.00 24.31 210 SER A CA 1
ATOM 1612 C C . SER A 1 212 ? -26.492 7.927 -3.513 1.00 20.48 210 SER A C 1
ATOM 1613 O O . SER A 1 212 ? -26.010 8.317 -4.569 1.00 27.52 210 SER A O 1
ATOM 1616 N N . ASN A 1 213 ? -27.713 8.212 -3.103 1.00 20.06 211 ASN A N 1
ATOM 1617 C CA A ASN A 1 213 ? -28.598 9.016 -3.900 0.57 25.27 211 ASN A CA 1
ATOM 1618 C CA B ASN A 1 213 ? -28.667 9.004 -3.864 0.43 24.86 211 ASN A CA 1
ATOM 1619 C C . ASN A 1 213 ? -28.910 10.329 -3.153 1.00 29.70 211 ASN A C 1
ATOM 1620 O O . ASN A 1 213 ? -29.039 10.356 -1.929 1.00 22.39 211 ASN A O 1
ATOM 1629 N N . VAL A 1 214 ? -28.967 11.433 -3.897 1.00 21.28 212 VAL A N 1
ATOM 1630 C CA . VAL A 1 214 ? -29.340 12.722 -3.311 1.00 20.16 212 VAL A CA 1
ATOM 1631 C C . VAL A 1 214 ? -30.396 13.392 -4.222 1.00 29.39 212 VAL A C 1
ATOM 1632 O O . VAL A 1 214 ? -30.267 13.383 -5.446 1.00 29.73 212 VAL A O 1
ATOM 1636 N N . ILE A 1 215 ? -31.455 13.933 -3.623 1.00 24.38 213 ILE A N 1
ATOM 1637 C CA . ILE A 1 215 ? -32.522 14.586 -4.378 1.00 27.84 213 ILE A CA 1
ATOM 1638 C C . ILE A 1 215 ? -32.500 16.069 -4.040 1.00 30.80 213 ILE A C 1
ATOM 1639 O O . ILE A 1 215 ? -32.514 16.427 -2.864 1.00 32.78 213 ILE A O 1
ATOM 1644 N N . LEU A 1 216 ? -32.458 16.925 -5.059 1.00 28.52 214 LEU A N 1
ATOM 1645 C CA . LEU A 1 216 ? -32.441 18.377 -4.849 1.00 33.48 214 LEU A CA 1
ATOM 1646 C C . LEU A 1 216 ? -33.574 19.072 -5.576 1.00 36.27 214 LEU A C 1
ATOM 1647 O O . LEU A 1 216 ? -33.861 18.760 -6.724 1.00 46.18 214 LEU A O 1
ATOM 1652 N N . GLU A 1 217 ? -34.208 20.030 -4.912 1.00 38.56 215 GLU A N 1
ATOM 1653 C CA . GLU A 1 217 ? -35.104 20.942 -5.600 1.00 37.57 215 GLU A CA 1
ATOM 1654 C C . GLU A 1 217 ? -34.612 22.391 -5.478 1.00 47.38 215 GLU A C 1
ATOM 1655 O O . GLU A 1 217 ? -34.114 22.810 -4.433 1.00 45.91 215 GLU A O 1
ATOM 1661 N N . PHE A 1 218 ? -34.736 23.147 -6.562 1.00 49.63 216 PHE A N 1
ATOM 1662 C CA . PHE A 1 218 ? -34.197 24.494 -6.594 1.00 45.36 216 PHE A CA 1
ATOM 1663 C C . PHE A 1 218 ? -35.154 25.510 -7.187 1.00 60.65 216 PHE A C 1
ATOM 1664 O O . PHE A 1 218 ? -36.085 25.158 -7.918 1.00 55.87 216 PHE A O 1
ATOM 1672 N N . ASP A 1 219 ? -34.888 26.775 -6.863 1.00 64.74 217 ASP A N 1
ATOM 1673 C CA A ASP A 1 219 ? -35.767 27.870 -7.246 0.35 67.24 217 ASP A CA 1
ATOM 1674 C CA B ASP A 1 219 ? -35.742 27.891 -7.239 0.65 67.44 217 ASP A CA 1
ATOM 1675 C C . ASP A 1 219 ? -35.711 28.178 -8.736 1.00 68.15 217 ASP A C 1
ATOM 1676 O O . ASP A 1 219 ? -34.638 28.288 -9.330 1.00 63.38 217 ASP A O 1
ATOM 1685 N N . ASP A 1 220 ? -36.894 28.313 -9.329 1.00 75.92 218 ASP A N 1
ATOM 1686 C CA A ASP A 1 220 ? -37.027 28.642 -10.739 0.44 82.07 218 ASP A CA 1
ATOM 1687 C CA B ASP A 1 220 ? -37.018 28.642 -10.743 0.56 82.11 218 ASP A CA 1
ATOM 1688 C C . ASP A 1 220 ? -36.486 30.046 -11.011 1.00 91.97 218 ASP A C 1
ATOM 1689 O O . ASP A 1 220 ? -36.248 30.421 -12.159 1.00 100.99 218 ASP A O 1
ATOM 1698 N N . LYS A 1 221 ? -36.290 30.813 -9.941 1.00 97.60 219 LYS A N 1
ATOM 1699 C CA . LYS A 1 221 ? -35.937 32.230 -10.050 1.00 111.36 219 LYS A CA 1
ATOM 1700 C C . LYS A 1 221 ? -34.477 32.549 -10.391 1.00 114.27 219 LYS A C 1
ATOM 1701 O O . LYS A 1 221 ? -34.159 32.868 -11.539 1.00 117.03 219 LYS A O 1
ATOM 1707 N N . GLU A 1 222 ? -33.602 32.480 -9.389 1.00 106.73 220 GLU A N 1
ATOM 1708 C CA . GLU A 1 222 ? -32.236 32.993 -9.523 1.00 95.92 220 GLU A CA 1
ATOM 1709 C C . GLU A 1 222 ? -31.347 32.196 -10.478 1.00 76.71 220 GLU A C 1
ATOM 1710 O O . GLU A 1 222 ? -31.773 31.209 -11.074 1.00 59.87 220 GLU A O 1
ATOM 1716 N N . ASP A 1 223 ? -30.112 32.660 -10.637 1.00 74.24 221 ASP A N 1
ATOM 1717 C CA . ASP A 1 223 ? -29.119 31.953 -11.427 1.00 70.34 221 ASP A CA 1
ATOM 1718 C C . ASP A 1 223 ? -29.112 30.467 -11.028 1.00 73.27 221 ASP A C 1
ATOM 1719 O O . ASP A 1 223 ? -29.172 30.123 -9.846 1.00 70.34 221 ASP A O 1
ATOM 1724 N N . ILE A 1 224 ? -29.049 29.584 -12.015 1.00 73.33 222 ILE A N 1
ATOM 1725 C CA . ILE A 1 224 ? -29.210 28.166 -11.739 1.00 66.65 222 ILE A CA 1
ATOM 1726 C C . ILE A 1 224 ? -28.076 27.597 -10.880 1.00 59.72 222 ILE A C 1
ATOM 1727 O O . ILE A 1 224 ? -28.317 26.748 -10.033 1.00 51.72 222 ILE A O 1
ATOM 1732 N N . GLN A 1 225 ? -26.850 28.082 -11.073 1.00 60.32 223 GLN A N 1
ATOM 1733 C CA . GLN A 1 225 ? -25.740 27.662 -10.213 1.00 55.37 223 GLN A CA 1
ATOM 1734 C C . GLN A 1 225 ? -25.943 28.123 -8.761 1.00 57.11 223 GLN A C 1
ATOM 1735 O O . GLN A 1 225 ? -25.668 27.374 -7.816 1.00 50.81 223 GLN A O 1
ATOM 1741 N N . VAL A 1 226 ? -26.437 29.346 -8.588 1.00 49.21 224 VAL A N 1
ATOM 1742 C CA . VAL A 1 226 ? -26.701 29.875 -7.255 1.00 49.15 224 VAL A CA 1
ATOM 1743 C C . VAL A 1 226 ? -27.841 29.122 -6.572 1.00 50.03 224 VAL A C 1
ATOM 1744 O O . VAL A 1 226 ? -27.753 28.782 -5.396 1.00 54.24 224 VAL A O 1
ATOM 1748 N N . ALA A 1 227 ? -28.909 28.859 -7.312 1.00 53.51 225 ALA A N 1
ATOM 1749 C CA . ALA A 1 227 ? -30.060 28.158 -6.751 1.00 47.67 225 ALA A CA 1
ATOM 1750 C C . ALA A 1 227 ? -29.696 26.744 -6.289 1.00 47.33 225 ALA A C 1
ATOM 1751 O O . ALA A 1 227 ? -30.187 26.274 -5.272 1.00 39.99 225 ALA A O 1
ATOM 1753 N N . LEU A 1 228 ? -28.839 26.068 -7.040 1.00 40.54 226 LEU A N 1
ATOM 1754 C CA . LEU A 1 228 ? -28.476 24.692 -6.702 1.00 42.91 226 LEU A CA 1
ATOM 1755 C C . LEU A 1 228 ? -27.508 24.669 -5.531 1.00 42.80 226 LEU A C 1
ATOM 1756 O O . LEU A 1 228 ? -27.518 23.746 -4.706 1.00 39.80 226 LEU A O 1
ATOM 1761 N N . ALA A 1 229 ? -26.680 25.701 -5.453 1.00 38.53 227 ALA A N 1
ATOM 1762 C CA . ALA A 1 229 ? -25.757 25.831 -4.342 1.00 41.22 227 ALA A CA 1
ATOM 1763 C C . ALA A 1 229 ? -26.527 26.017 -3.035 1.00 37.39 227 ALA A C 1
ATOM 1764 O O . ALA A 1 229 ? -26.209 25.391 -2.030 1.00 46.18 227 ALA A O 1
ATOM 1766 N N . LYS A 1 230 ? -27.543 26.873 -3.055 1.00 53.89 228 LYS A N 1
ATOM 1767 C CA . LYS A 1 230 ? -28.433 27.041 -1.911 1.00 39.39 228 LYS A CA 1
ATOM 1768 C C . LYS A 1 230 ? -29.077 25.696 -1.570 1.00 39.46 228 LYS A C 1
ATOM 1769 O O . LYS A 1 230 ? -29.097 25.264 -0.415 1.00 35.46 228 LYS A O 1
ATOM 1775 N N . SER A 1 231 ? -29.582 25.025 -2.600 1.00 35.66 229 SER A N 1
ATOM 1776 C CA . SER A 1 231 ? -30.226 23.739 -2.428 1.00 41.29 229 SER A CA 1
ATOM 1777 C C . SER A 1 231 ? -29.311 22.704 -1.748 1.00 38.73 229 SER A C 1
ATOM 1778 O O . SER A 1 231 ? -29.730 22.012 -0.811 1.00 38.48 229 SER A O 1
ATOM 1781 N N . LEU A 1 232 ? -28.071 22.597 -2.215 1.00 35.67 230 LEU A N 1
ATOM 1782 C CA . LEU A 1 232 ? -27.105 21.695 -1.583 1.00 37.32 230 LEU A CA 1
ATOM 1783 C C . LEU A 1 232 ? -26.772 22.116 -0.151 1.00 34.97 230 LEU A C 1
ATOM 1784 O O . LEU A 1 232 ? -26.752 21.295 0.764 1.00 34.14 230 LEU A O 1
ATOM 1789 N N . LYS A 1 233 ? -26.486 23.394 0.050 1.00 34.60 231 LYS A N 1
ATOM 1790 C CA . LYS A 1 233 ? -26.171 23.840 1.395 1.00 38.25 231 LYS A CA 1
ATOM 1791 C C . LYS A 1 233 ? -27.290 23.517 2.389 1.00 43.15 231 LYS A C 1
ATOM 1792 O O . LYS A 1 233 ? -27.027 23.110 3.530 1.00 41.97 231 LYS A O 1
ATOM 1798 N N . GLU A 1 234 ? -28.532 23.704 1.949 1.00 42.85 232 GLU A N 1
ATOM 1799 C CA . GLU A 1 234 ? -29.693 23.505 2.810 1.00 42.23 232 GLU A CA 1
ATOM 1800 C C . GLU A 1 234 ? -30.202 22.071 2.777 1.00 37.62 232 GLU A C 1
ATOM 1801 O O . GLU A 1 234 ? -31.203 21.747 3.423 1.00 39.98 232 GLU A O 1
ATOM 1807 N N . SER A 1 235 ? -29.517 21.214 2.027 1.00 29.21 233 SER A N 1
ATOM 1808 C CA . SER A 1 235 ? -30.024 19.859 1.765 1.00 40.08 233 SER A CA 1
ATOM 1809 C C . SER A 1 235 ? -30.223 19.020 3.030 1.00 38.99 233 SER A C 1
ATOM 1810 O O . SER A 1 235 ? -29.391 19.036 3.929 1.00 38.21 233 SER A O 1
ATOM 1813 N N . ILE A 1 236 ? -31.329 18.284 3.094 1.00 36.00 234 ILE A N 1
ATOM 1814 C CA . ILE A 1 236 ? -31.566 17.399 4.222 1.00 32.89 234 ILE A CA 1
ATOM 1815 C C . ILE A 1 236 ? -30.724 16.127 4.151 1.00 32.01 234 ILE A C 1
ATOM 1816 O O . ILE A 1 236 ? -30.615 15.392 5.145 1.00 29.97 234 ILE A O 1
ATOM 1821 N N . PHE A 1 237 ? -30.152 15.861 2.979 1.00 25.06 235 PHE A N 1
ATOM 1822 C CA . PHE A 1 237 ? -29.215 14.741 2.800 1.00 24.58 235 PHE A CA 1
ATOM 1823 C C . PHE A 1 237 ? -27.829 15.039 3.345 1.00 23.22 235 PHE A C 1
ATOM 1824 O O . PHE A 1 237 ? -27.364 16.166 3.269 1.00 26.91 235 PHE A O 1
ATOM 1832 N N . ALA A 1 238 ? -27.181 14.012 3.896 1.00 21.54 236 ALA A N 1
ATOM 1833 C CA . ALA A 1 238 ? -25.836 14.150 4.422 1.00 26.53 236 ALA A CA 1
ATOM 1834 C C . ALA A 1 238 ? -24.900 14.697 3.351 1.00 28.18 236 ALA A C 1
ATOM 1835 O O . ALA A 1 238 ? -24.905 14.243 2.210 1.00 26.15 236 ALA A O 1
ATOM 1837 N N . GLU A 1 239 ? -24.078 15.660 3.733 1.00 32.03 237 GLU A N 1
ATOM 1838 C CA . GLU A 1 239 ? -23.160 16.271 2.792 1.00 31.28 237 GLU A CA 1
ATOM 1839 C C . GLU A 1 239 ? -22.191 15.280 2.132 1.00 31.57 237 GLU A C 1
ATOM 1840 O O . GLU A 1 239 ? -21.591 14.443 2.802 1.00 28.56 237 GLU A O 1
ATOM 1846 N N . TYR A 1 240 ? -22.000 15.418 0.821 1.00 28.21 238 TYR A N 1
ATOM 1847 C CA . TYR A 1 240 ? -21.004 14.616 0.117 1.00 32.51 238 TYR A CA 1
ATOM 1848 C C . TYR A 1 240 ? -19.887 15.496 -0.432 1.00 34.82 238 TYR A C 1
ATOM 1849 O O . TYR A 1 240 ? -20.127 16.629 -0.843 1.00 41.20 238 TYR A O 1
ATOM 1858 N N . THR A 1 241 ? -18.665 14.969 -0.439 1.00 38.61 239 THR A N 1
ATOM 1859 C CA . THR A 1 241 ? -17.491 15.767 -0.806 1.00 50.89 239 THR A CA 1
ATOM 1860 C C . THR A 1 241 ? -16.927 15.423 -2.177 1.00 57.71 239 THR A C 1
ATOM 1861 O O . THR A 1 241 ? -16.035 16.113 -2.672 1.00 60.24 239 THR A O 1
ATOM 1865 N N . THR A 1 242 ? -17.437 14.359 -2.791 1.00 53.22 240 THR A N 1
ATOM 1866 C CA . THR A 1 242 ? -16.974 13.983 -4.122 1.00 49.41 240 THR A CA 1
ATOM 1867 C C . THR A 1 242 ? -17.677 14.819 -5.184 1.00 43.87 240 THR A C 1
ATOM 1868 O O . THR A 1 242 ? -18.582 15.592 -4.873 1.00 47.94 240 THR A O 1
ATOM 1872 N N . ASN A 1 243 ? -17.255 14.655 -6.433 1.00 42.99 241 ASN A N 1
ATOM 1873 C CA . ASN A 1 243 ? -17.774 15.438 -7.552 1.00 58.43 241 ASN A CA 1
ATOM 1874 C C . ASN A 1 243 ? -18.294 14.620 -8.731 1.00 47.90 241 ASN A C 1
ATOM 1875 O O . ASN A 1 243 ? -18.490 15.151 -9.831 1.00 39.57 241 ASN A O 1
ATOM 1880 N N . THR A 1 244 ? -18.505 13.329 -8.511 1.00 41.28 242 THR A N 1
ATOM 1881 C CA . THR A 1 244 ? -19.036 12.477 -9.565 1.00 37.96 242 THR A CA 1
ATOM 1882 C C . THR A 1 244 ? -20.239 11.720 -9.065 1.00 36.30 242 THR A C 1
ATOM 1883 O O . THR A 1 244 ? -20.321 11.376 -7.884 1.00 34.61 242 THR A O 1
ATOM 1887 N N . CYS A 1 245 ? -21.182 11.469 -9.963 1.00 37.75 243 CYS A N 1
ATOM 1888 C CA . CYS A 1 245 ? -22.230 10.505 -9.687 1.00 38.01 243 CYS A CA 1
ATOM 1889 C C . CYS A 1 245 ? -22.358 9.582 -10.883 1.00 39.03 243 CYS A C 1
ATOM 1890 O O . CYS A 1 245 ? -21.629 9.711 -11.860 1.00 40.16 243 CYS A O 1
ATOM 1893 N N . GLU A 1 246 ? -23.290 8.648 -10.808 1.00 32.76 244 GLU A N 1
ATOM 1894 C CA . GLU A 1 246 ? -23.423 7.651 -11.857 1.00 34.27 244 GLU A CA 1
ATOM 1895 C C . GLU A 1 246 ? -24.522 8.062 -12.844 1.00 32.04 244 GLU A C 1
ATOM 1896 O O . GLU A 1 246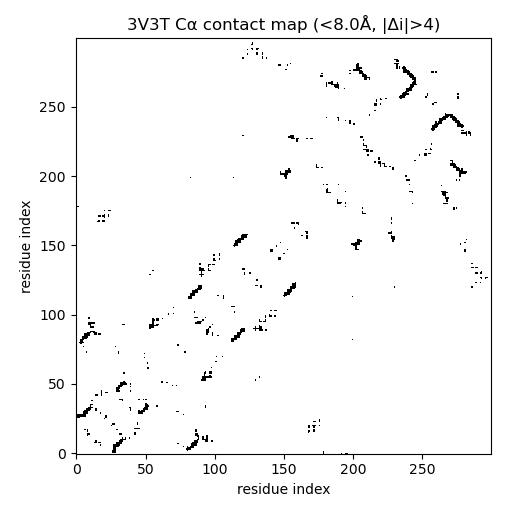 ? -24.236 8.414 -13.983 1.00 35.95 244 GLU A O 1
ATOM 1902 N N . PHE A 1 247 ? -25.777 8.014 -12.413 1.00 34.54 245 PHE A N 1
ATOM 1903 C CA . PHE A 1 247 ? -26.878 8.492 -13.243 1.00 31.37 245 PHE A CA 1
ATOM 1904 C C . PHE A 1 247 ? -27.484 9.732 -12.596 1.00 35.20 245 PHE A C 1
ATOM 1905 O O . PHE A 1 247 ? -27.659 9.778 -11.380 1.00 35.31 245 PHE A O 1
ATOM 1913 N N . MET A 1 248 ? -27.792 10.732 -13.417 1.00 33.88 246 MET A N 1
ATOM 1914 C CA . MET A 1 248 ? -28.449 11.934 -12.942 1.00 35.25 246 MET A CA 1
ATOM 1915 C C . MET A 1 248 ? -29.789 12.122 -13.636 1.00 36.27 246 MET A C 1
ATOM 1916 O O . MET A 1 248 ? -29.903 11.922 -14.840 1.00 40.20 246 MET A O 1
ATOM 1921 N N . GLY A 1 249 ? -30.815 12.460 -12.862 1.00 35.61 247 GLY A N 1
ATOM 1922 C CA . GLY A 1 249 ? -32.119 12.757 -13.423 1.00 31.98 247 GLY A CA 1
ATOM 1923 C C . GLY A 1 249 ? -32.448 14.225 -13.251 1.00 41.21 247 GLY A C 1
ATOM 1924 O O . GLY A 1 249 ? -32.276 14.785 -12.165 1.00 36.83 247 GLY A O 1
ATOM 1925 N N . ILE A 1 250 ? -32.911 14.857 -14.324 1.00 41.23 248 ILE A N 1
ATOM 1926 C CA . ILE A 1 250 ? -33.194 16.284 -14.301 1.00 43.08 248 ILE A CA 1
ATOM 1927 C C . ILE A 1 250 ? -34.581 16.556 -14.861 1.00 44.30 248 ILE A C 1
ATOM 1928 O O . ILE A 1 250 ? -34.848 16.272 -16.022 1.00 44.49 248 ILE A O 1
ATOM 1933 N N . SER A 1 251 ? -35.466 17.102 -14.033 1.00 48.36 249 SER A N 1
ATOM 1934 C CA . SER A 1 251 ? -36.776 17.540 -14.512 1.00 49.13 249 SER A CA 1
ATOM 1935 C C . SER A 1 251 ? -37.053 18.986 -14.090 1.00 50.46 249 SER A C 1
ATOM 1936 O O . SER A 1 251 ? -37.112 19.297 -12.896 1.00 47.59 249 SER A O 1
ATOM 1939 N N . THR A 1 252 ? -37.236 19.855 -15.078 1.00 47.32 250 THR A N 1
ATOM 1940 C CA . THR A 1 252 ? -37.299 21.289 -14.842 1.00 57.60 250 THR A CA 1
ATOM 1941 C C . THR A 1 252 ? -38.464 21.949 -15.570 1.00 62.26 250 THR A C 1
ATOM 1942 O O . THR A 1 252 ? -38.898 21.479 -16.620 1.00 68.20 250 THR A O 1
ATOM 1946 N N . THR A 1 253 ? -38.964 23.045 -15.008 1.00 69.12 251 THR A N 1
ATOM 1947 C CA . THR A 1 253 ? -40.096 23.758 -15.594 1.00 71.71 251 THR A CA 1
ATOM 1948 C C . THR A 1 253 ? -39.747 24.442 -16.913 1.00 77.14 251 THR A C 1
ATOM 1949 O O . THR A 1 253 ? -40.612 24.606 -17.778 1.00 79.50 251 THR A O 1
ATOM 1953 N N . ARG A 1 254 ? -38.488 24.845 -17.064 1.00 79.47 252 ARG A N 1
ATOM 1954 C CA . ARG A 1 254 ? -38.036 25.478 -18.304 1.00 80.68 252 ARG A CA 1
ATOM 1955 C C . ARG A 1 254 ? -36.802 24.770 -18.847 1.00 76.11 252 ARG A C 1
ATOM 1956 O O . ARG A 1 254 ? -36.272 23.862 -18.213 1.00 75.30 252 ARG A O 1
ATOM 1964 N N . VAL A 1 255 ? -36.348 25.190 -20.022 1.00 69.59 253 VAL A N 1
ATOM 1965 C CA . VAL A 1 255 ? -35.061 24.755 -20.544 1.00 64.24 253 VAL A CA 1
ATOM 1966 C C . VAL A 1 255 ? -33.999 25.243 -19.581 1.00 65.26 253 VAL A C 1
ATOM 1967 O O . VAL A 1 255 ? -34.049 26.389 -19.134 1.00 70.81 253 VAL A O 1
ATOM 1971 N N . VAL A 1 256 ? -33.048 24.379 -19.242 1.00 60.55 254 VAL A N 1
ATOM 1972 C CA . VAL A 1 256 ? -31.946 24.780 -18.377 1.00 56.17 254 VAL A CA 1
ATOM 1973 C C . VAL A 1 256 ? -30.610 24.373 -18.972 1.00 58.12 254 VAL A C 1
ATOM 1974 O O . VAL A 1 256 ? -30.550 23.577 -19.904 1.00 63.55 254 VAL A O 1
ATOM 1978 N N . ASP A 1 257 ? -29.541 24.934 -18.427 1.00 61.80 255 ASP A N 1
ATOM 1979 C CA . ASP A 1 257 ? -28.196 24.590 -18.845 1.00 54.77 255 ASP A CA 1
ATOM 1980 C C . ASP A 1 257 ? -27.731 23.385 -18.036 1.00 50.94 255 ASP A C 1
ATOM 1981 O O . ASP A 1 257 ? -27.345 23.510 -16.874 1.00 51.23 255 ASP A O 1
ATOM 1986 N N . VAL A 1 258 ? -27.767 22.214 -18.654 1.00 56.97 256 VAL A N 1
ATOM 1987 C CA . VAL A 1 258 ? -27.448 20.975 -17.953 1.00 56.94 256 VAL A CA 1
ATOM 1988 C C . VAL A 1 258 ? -25.984 20.906 -17.532 1.00 56.39 256 VAL A C 1
ATOM 1989 O O . VAL A 1 258 ? -25.649 20.253 -16.547 1.00 56.39 256 VAL A O 1
ATOM 1993 N N . GLU A 1 259 ? -25.109 21.588 -18.263 1.00 57.60 257 GLU A N 1
ATOM 1994 C CA . GLU A 1 259 ? -23.695 21.598 -17.897 1.00 66.16 257 GLU A CA 1
ATOM 1995 C C . GLU A 1 259 ? -23.441 22.383 -16.606 1.00 60.87 257 GLU A C 1
ATOM 1996 O O . GLU A 1 259 ? -22.512 22.081 -15.863 1.00 60.25 257 GLU A O 1
ATOM 2002 N N . ALA A 1 260 ? -24.266 23.390 -16.340 1.00 54.53 258 ALA A N 1
ATOM 2003 C CA . ALA A 1 260 ? -24.133 24.165 -15.113 1.00 50.28 258 ALA A CA 1
ATOM 2004 C C . ALA A 1 260 ? -24.637 23.394 -13.891 1.00 49.66 258 ALA A C 1
ATOM 2005 O O . ALA A 1 260 ? -24.154 23.596 -12.784 1.00 55.40 258 ALA A O 1
ATOM 2007 N N . ILE A 1 261 ? -25.616 22.518 -14.089 1.00 56.07 259 ILE A N 1
ATOM 2008 C CA . ILE A 1 261 ? -26.126 21.706 -12.994 1.00 45.46 259 ILE A CA 1
ATOM 2009 C C . ILE A 1 261 ? -25.073 20.694 -12.595 1.00 46.17 259 ILE A C 1
ATOM 2010 O O . ILE A 1 261 ? -24.819 20.492 -11.415 1.00 51.50 259 ILE A O 1
ATOM 2015 N N . LYS A 1 262 ? -24.473 20.050 -13.590 1.00 49.37 260 LYS A N 1
ATOM 2016 C CA . LYS A 1 262 ? -23.410 19.084 -13.351 1.00 49.47 260 LYS A CA 1
ATOM 2017 C C . LYS A 1 262 ? -22.247 19.778 -12.651 1.00 56.58 260 LYS A C 1
ATOM 2018 O O . LYS A 1 262 ? -21.553 19.195 -11.816 1.00 59.98 260 LYS A O 1
ATOM 2024 N N . SER A 1 263 ? -22.057 21.046 -12.983 1.00 58.17 261 SER A N 1
ATOM 2025 C CA . SER A 1 263 ? -20.980 21.823 -12.400 1.00 58.46 261 SER A CA 1
ATOM 2026 C C . SER A 1 263 ? -21.142 21.931 -10.884 1.00 52.76 261 SER A C 1
ATOM 2027 O O . SER A 1 263 ? -20.164 21.879 -10.129 1.00 53.93 261 SER A O 1
ATOM 2030 N N . ILE A 1 264 ? -22.378 22.073 -10.432 1.00 46.41 262 ILE A N 1
ATOM 2031 C CA . ILE A 1 264 ? -22.609 22.238 -9.005 1.00 45.93 262 ILE A CA 1
ATOM 2032 C C . ILE A 1 264 ? -22.862 20.906 -8.303 1.00 47.99 262 ILE A C 1
ATOM 2033 O O . ILE A 1 264 ? -22.430 20.700 -7.170 1.00 44.72 262 ILE A O 1
ATOM 2038 N N . VAL A 1 265 ? -23.555 19.996 -8.974 1.00 44.90 263 VAL A N 1
ATOM 2039 C CA . VAL A 1 265 ? -24.041 18.795 -8.301 1.00 35.64 263 VAL A CA 1
ATOM 2040 C C . VAL A 1 265 ? -23.088 17.606 -8.377 1.00 33.80 263 VAL A C 1
ATOM 2041 O O . VAL A 1 265 ? -23.014 16.806 -7.453 1.00 35.09 263 VAL A O 1
ATOM 2045 N N . GLY A 1 266 ? -22.370 17.490 -9.482 1.00 38.87 264 GLY A N 1
ATOM 2046 C CA . GLY A 1 266 ? -21.551 16.318 -9.725 1.00 41.93 264 GLY A CA 1
ATOM 2047 C C . GLY A 1 266 ? -21.651 15.921 -11.185 1.00 42.28 264 GLY A C 1
ATOM 2048 O O . GLY A 1 266 ? -22.661 16.180 -11.840 1.00 47.42 264 GLY A O 1
ATOM 2049 N N . TYR A 1 267 ? -20.593 15.316 -11.708 1.00 43.17 265 TYR A N 1
ATOM 2050 C CA . TYR A 1 267 ? -20.564 14.924 -13.111 1.00 47.53 265 TYR A CA 1
ATOM 2051 C C . TYR A 1 267 ? -21.004 13.464 -13.266 1.00 45.43 265 TYR A C 1
ATOM 2052 O O . TYR A 1 267 ? -20.361 12.555 -12.748 1.00 47.47 265 TYR A O 1
ATOM 2061 N N . PRO A 1 268 ? -22.129 13.237 -13.951 1.00 38.71 266 PRO A N 1
ATOM 2062 C CA . PRO A 1 268 ? -22.654 11.872 -14.105 1.00 39.05 266 PRO A CA 1
ATOM 2063 C C . PRO A 1 268 ? -22.060 11.211 -15.343 1.00 38.05 266 PRO A C 1
ATOM 2064 O O . PRO A 1 268 ? -21.511 11.913 -16.183 1.00 40.17 266 PRO A O 1
ATOM 2068 N N . ARG A 1 269 ? -22.147 9.889 -15.447 1.00 38.18 267 ARG A N 1
ATOM 2069 C CA . ARG A 1 269 ? -21.722 9.236 -16.679 1.00 50.39 267 ARG A CA 1
ATOM 2070 C C . ARG A 1 269 ? -22.928 9.085 -17.598 1.00 41.42 267 ARG A C 1
ATOM 2071 O O . ARG A 1 269 ? -22.795 8.780 -18.773 1.00 50.67 267 ARG A O 1
ATOM 2079 N N . ARG A 1 270 ? -24.108 9.335 -17.049 1.00 45.14 268 ARG A N 1
ATOM 2080 C CA . ARG A 1 270 ? -25.328 9.295 -17.837 1.00 42.08 268 ARG A CA 1
ATOM 2081 C C . ARG A 1 270 ? -26.426 10.172 -17.256 1.00 42.40 268 ARG A C 1
ATOM 2082 O O . ARG A 1 270 ? -26.675 10.167 -16.043 1.00 40.44 268 ARG A O 1
ATOM 2090 N N . THR A 1 271 ? -27.110 10.891 -18.135 1.00 43.47 269 THR A N 1
ATOM 2091 C CA . THR A 1 271 ? -28.170 11.803 -17.717 1.00 46.15 269 THR A CA 1
ATOM 2092 C C . THR A 1 271 ? -29.485 11.481 -18.425 1.00 48.35 269 THR A C 1
ATOM 2093 O O . THR A 1 271 ? -29.491 11.168 -19.611 1.00 54.62 269 THR A O 1
ATOM 2097 N N . PHE A 1 272 ? -30.586 11.543 -17.682 1.00 45.76 270 PHE A N 1
ATOM 2098 C CA . PHE A 1 272 ? -31.921 11.516 -18.261 1.00 42.37 270 PHE A CA 1
ATOM 2099 C C . PHE A 1 272 ? -32.534 12.878 -17.968 1.00 48.32 270 PHE A C 1
ATOM 2100 O O . PHE A 1 272 ? -32.642 13.271 -16.803 1.00 46.02 270 PHE A O 1
ATOM 2108 N N . LYS A 1 273 ? -32.929 13.600 -19.011 1.00 55.83 271 LYS A N 1
ATOM 2109 C CA . LYS A 1 273 ? -33.523 14.922 -18.835 1.00 55.13 271 LYS A CA 1
ATOM 2110 C C . LYS A 1 273 ? -34.984 14.953 -19.273 1.00 61.73 271 LYS A C 1
ATOM 2111 O O . LYS A 1 273 ? -35.400 14.233 -20.198 1.00 51.72 271 LYS A O 1
ATOM 2117 N N . GLY A 1 274 ? -35.759 15.799 -18.602 1.00 58.81 272 GLY A N 1
ATOM 2118 C CA . GLY A 1 274 ? -37.156 15.960 -18.930 1.00 53.58 272 GLY A CA 1
ATOM 2119 C C . GLY A 1 274 ? -37.714 17.251 -18.378 1.00 54.94 272 GLY A C 1
ATOM 2120 O O . GLY A 1 274 ? -36.988 18.063 -17.802 1.00 57.54 272 GLY A O 1
ATOM 2121 N N . TYR A 1 275 ? -39.018 17.433 -18.554 1.00 57.23 273 TYR A N 1
ATOM 2122 C CA . TYR A 1 275 ? -39.699 18.619 -18.059 1.00 62.65 273 TYR A CA 1
ATOM 2123 C C . TYR A 1 275 ? -40.925 18.251 -17.236 1.00 55.45 273 TYR A C 1
ATOM 2124 O O . TYR A 1 275 ? -41.445 17.138 -17.330 1.00 63.26 273 TYR A O 1
ATOM 2133 N N . ASN A 1 276 ? -41.371 19.188 -16.413 1.00 56.26 274 ASN A N 1
ATOM 2134 C CA . ASN A 1 276 ? -42.646 19.049 -15.738 1.00 67.85 274 ASN A CA 1
ATOM 2135 C C . ASN A 1 276 ? -43.209 20.428 -15.486 1.00 68.23 274 ASN A C 1
ATOM 2136 O O . ASN A 1 276 ? -42.529 21.423 -15.704 1.00 68.63 274 ASN A O 1
ATOM 2141 N N . SER A 1 277 ? -44.453 20.485 -15.036 1.00 78.43 275 SER A N 1
ATOM 2142 C CA . SER A 1 277 ? -45.167 21.751 -14.935 1.00 85.57 275 SER A CA 1
ATOM 2143 C C . SER A 1 277 ? -44.984 22.409 -13.575 1.00 80.46 275 SER A C 1
ATOM 2144 O O . SER A 1 277 ? -45.362 23.566 -13.390 1.00 83.11 275 SER A O 1
ATOM 2147 N N . LYS A 1 278 ? -44.382 21.681 -12.636 1.00 74.46 276 LYS A N 1
ATOM 2148 C CA . LYS A 1 278 ? -44.434 22.068 -11.226 1.00 78.76 276 LYS A CA 1
ATOM 2149 C C . LYS A 1 278 ? -43.108 22.481 -10.569 1.00 73.44 276 LYS A C 1
ATOM 2150 O O . LYS A 1 278 ? -42.995 23.584 -10.035 1.00 74.56 276 LYS A O 1
ATOM 2156 N N . LYS A 1 279 ? -42.115 21.599 -10.588 1.00 66.80 277 LYS A N 1
ATOM 2157 C CA . LYS A 1 279 ? -40.901 21.830 -9.810 1.00 62.68 277 LYS A CA 1
ATOM 2158 C C . LYS A 1 279 ? -39.617 21.658 -10.604 1.00 58.86 277 LYS A C 1
ATOM 2159 O O . LYS A 1 279 ? -39.627 21.162 -11.726 1.00 62.29 277 LYS A O 1
ATOM 2165 N N . ASN A 1 280 ? -38.508 22.090 -10.014 1.00 52.41 278 ASN A N 1
ATOM 2166 C CA . ASN A 1 280 ? -37.198 21.856 -10.604 1.00 49.36 278 ASN A CA 1
ATOM 2167 C C . ASN A 1 280 ? -36.423 20.908 -9.726 1.00 48.13 278 ASN A C 1
ATOM 2168 O O . ASN A 1 280 ? -36.078 21.228 -8.582 1.00 44.26 278 ASN A O 1
ATOM 2173 N N . ILE A 1 281 ? -36.159 19.727 -10.256 1.00 48.00 279 ILE A N 1
ATOM 2174 C CA . ILE A 1 281 ? -35.624 18.676 -9.425 1.00 41.22 279 ILE A CA 1
ATOM 2175 C C . ILE A 1 281 ? -34.455 17.963 -10.091 1.00 37.30 279 ILE A C 1
ATOM 2176 O O . ILE A 1 281 ? -34.489 17.656 -11.282 1.00 41.95 279 ILE A O 1
ATOM 2181 N N . VAL A 1 282 ? -33.403 17.749 -9.309 1.00 36.33 280 VAL A N 1
ATOM 2182 C CA . VAL A 1 282 ? -32.260 16.963 -9.727 1.00 30.55 280 VAL A CA 1
ATOM 2183 C C . VAL A 1 282 ? -32.127 15.754 -8.809 1.00 30.98 280 VAL A C 1
ATOM 2184 O O . VAL A 1 282 ? -32.131 15.876 -7.580 1.00 31.29 280 VAL A O 1
ATOM 2188 N N . VAL A 1 283 ? -31.997 14.580 -9.411 1.00 31.84 281 VAL A N 1
ATOM 2189 C CA . VAL A 1 283 ? -31.704 13.381 -8.661 1.00 26.37 281 VAL A CA 1
ATOM 2190 C C . VAL A 1 283 ? -30.341 12.874 -9.081 1.00 26.54 281 VAL A C 1
ATOM 2191 O O . VAL A 1 283 ? -30.130 12.568 -10.255 1.00 39.65 281 VAL A O 1
ATOM 2195 N N . ALA A 1 284 ? -29.418 12.803 -8.125 1.00 25.48 282 ALA A N 1
ATOM 2196 C CA . ALA A 1 284 ? -28.072 12.310 -8.378 1.00 30.23 282 ALA A CA 1
ATOM 2197 C C . ALA A 1 284 ? -27.880 10.966 -7.679 1.00 34.62 282 ALA A C 1
ATOM 2198 O O . ALA A 1 284 ? -28.073 10.866 -6.471 1.00 28.90 282 ALA A O 1
ATOM 2200 N N . THR A 1 285 ? -27.509 9.937 -8.438 1.00 29.02 283 THR A N 1
ATOM 2201 C CA . THR A 1 285 ? -27.395 8.591 -7.882 1.00 25.79 283 THR A CA 1
ATOM 2202 C C . THR A 1 285 ? -26.001 8.024 -8.113 1.00 24.86 283 THR A C 1
ATOM 2203 O O . THR A 1 285 ? -25.312 8.423 -9.036 1.00 31.63 283 THR A O 1
ATOM 2207 N N . GLY A 1 286 ? -25.586 7.085 -7.278 1.00 26.47 284 GLY A N 1
ATOM 2208 C CA . GLY A 1 286 ? -24.280 6.472 -7.424 1.00 26.12 284 GLY A CA 1
ATOM 2209 C C . GLY A 1 286 ? -23.163 7.309 -6.824 1.00 28.47 284 GLY A C 1
ATOM 2210 O O . GLY A 1 286 ? -21.999 7.117 -7.149 1.00 31.31 284 GLY A O 1
ATOM 2211 N N . ILE A 1 287 ? -23.517 8.244 -5.949 1.00 27.94 285 ILE A N 1
ATOM 2212 C CA . ILE A 1 287 ? -22.522 9.065 -5.276 1.00 25.55 285 ILE A CA 1
ATOM 2213 C C . ILE A 1 287 ? -21.775 8.231 -4.251 1.00 25.96 285 ILE A C 1
ATOM 2214 O O . ILE A 1 287 ? -22.383 7.432 -3.528 1.00 29.95 285 ILE A O 1
ATOM 2219 N N . GLU A 1 288 ? -20.465 8.411 -4.151 1.00 31.51 286 GLU A N 1
ATOM 2220 C CA . GLU A 1 288 ? -19.738 7.704 -3.097 1.00 35.64 286 GLU A CA 1
ATOM 2221 C C . GLU A 1 288 ? -20.425 7.970 -1.761 1.00 33.67 286 GLU A C 1
ATOM 2222 O O . GLU A 1 288 ? -20.731 9.109 -1.446 1.00 38.86 286 GLU A O 1
ATOM 2228 N N . PRO A 1 289 ? -20.681 6.911 -0.980 1.00 26.37 287 PRO A N 1
ATOM 2229 C CA . PRO A 1 289 ? -21.306 7.024 0.350 1.00 31.41 287 PRO A CA 1
ATOM 2230 C C . PRO A 1 289 ? -20.569 8.011 1.272 1.00 36.14 287 PRO A C 1
ATOM 2231 O O . PRO A 1 289 ? -19.332 8.010 1.327 1.00 30.22 287 PRO A O 1
ATOM 2235 N N . GLN A 1 290 ? -21.335 8.820 2.006 1.00 29.99 288 GLN A N 1
ATOM 2236 C CA . GLN A 1 290 ? -20.795 9.990 2.714 1.00 31.79 288 GLN A CA 1
ATOM 2237 C C . GLN A 1 290 ? -20.021 9.647 3.997 1.00 40.27 288 GLN A C 1
ATOM 2238 O O . GLN A 1 290 ? -20.400 10.051 5.105 1.00 36.92 288 GLN A O 1
ATOM 2244 N N . LYS A 1 291 ? -18.924 8.915 3.829 1.00 40.67 289 LYS A N 1
ATOM 2245 C CA . LYS A 1 291 ? -18.081 8.486 4.944 1.00 47.91 289 LYS A CA 1
ATOM 2246 C C . LYS A 1 291 ? -17.586 9.644 5.825 1.00 45.01 289 LYS A C 1
ATOM 2247 O O . LYS A 1 291 ? -17.653 9.577 7.052 1.00 37.57 289 LYS A O 1
ATOM 2253 N N . THR A 1 292 ? -17.095 10.702 5.195 1.00 42.00 290 THR A N 1
ATOM 2254 C CA . THR A 1 292 ? -16.615 11.878 5.915 1.00 46.32 290 THR A CA 1
ATOM 2255 C C . THR A 1 292 ? -17.673 12.476 6.845 1.00 41.34 290 THR A C 1
ATOM 2256 O O . THR A 1 292 ? -17.401 12.726 8.010 1.00 47.42 290 THR A O 1
ATOM 2260 N N . THR A 1 293 ? -18.879 12.711 6.334 1.00 35.58 291 THR A N 1
ATOM 2261 C CA . THR A 1 293 ? -19.920 13.280 7.169 1.00 37.74 291 THR A CA 1
ATOM 2262 C C . THR A 1 293 ? -20.244 12.350 8.323 1.00 42.05 291 THR A C 1
ATOM 2263 O O . THR A 1 293 ? -20.452 12.805 9.441 1.00 39.90 291 THR A O 1
ATOM 2267 N N . VAL A 1 294 ? -20.305 11.047 8.047 1.00 39.68 292 VAL A N 1
ATOM 2268 C CA . VAL A 1 294 ? -20.630 10.077 9.088 1.00 37.95 292 VAL A CA 1
ATOM 2269 C C . VAL A 1 294 ? -19.527 10.045 10.133 1.00 36.50 292 VAL A C 1
ATOM 2270 O O . VAL A 1 294 ? -19.791 10.005 11.327 1.00 40.46 292 VAL A O 1
ATOM 2274 N N . GLN A 1 295 ? -18.283 10.065 9.678 1.00 44.18 293 GLN A N 1
ATOM 2275 C CA . GLN A 1 295 ? -17.150 9.935 10.587 1.00 52.72 293 GLN A CA 1
ATOM 2276 C C . GLN A 1 295 ? -17.023 11.113 11.551 1.00 53.30 293 GLN A C 1
ATOM 2277 O O . GLN A 1 295 ? -16.356 11.003 12.577 1.00 55.41 293 GLN A O 1
ATOM 2283 N N . MET A 1 296 ? -17.662 12.234 11.233 1.00 46.38 294 MET A N 1
ATOM 2284 C CA . MET A 1 296 ? -17.626 13.378 12.138 1.00 50.07 294 MET A CA 1
ATOM 2285 C C . MET A 1 296 ? -18.233 13.008 13.488 1.00 46.71 294 MET A C 1
ATOM 2286 O O . MET A 1 296 ? -17.850 13.548 14.522 1.00 48.67 294 MET A O 1
ATOM 2291 N N . MET A 1 297 ? -19.183 12.080 13.477 1.00 44.39 295 MET A N 1
ATOM 2292 C CA . MET A 1 297 ? -19.797 11.643 14.725 1.00 46.65 295 MET A CA 1
ATOM 2293 C C . MET A 1 297 ? -18.747 11.145 15.722 1.00 53.67 295 MET A C 1
ATOM 2294 O O . MET A 1 297 ? -18.930 11.266 16.933 1.00 60.30 295 MET A O 1
ATOM 2299 N N . ASN A 1 298 ? -17.641 10.604 15.218 1.00 54.12 296 ASN A N 1
ATOM 2300 C CA . ASN A 1 298 ? -16.550 10.179 16.091 1.00 60.62 296 ASN A CA 1
ATOM 2301 C C . ASN A 1 298 ? -15.969 11.342 16.879 1.00 65.34 296 ASN A C 1
ATOM 2302 O O . ASN A 1 298 ? -15.629 11.198 18.054 1.00 66.49 296 ASN A O 1
ATOM 2307 N N . GLU A 1 299 ? -15.874 12.499 16.235 1.00 65.43 297 GLU A N 1
ATOM 2308 C CA . GLU A 1 299 ? -15.379 13.692 16.911 1.00 67.46 297 GLU A CA 1
ATOM 2309 C C . GLU A 1 299 ? -16.351 14.144 18.004 1.00 65.17 297 GLU A C 1
ATOM 2310 O O . GLU A 1 299 ? -15.934 14.657 19.038 1.00 65.52 297 GLU A O 1
ATOM 2316 N N . ILE A 1 300 ? -17.648 13.958 17.767 1.00 54.19 298 ILE A N 1
ATOM 2317 C CA . ILE A 1 300 ? -18.655 14.297 18.763 1.00 57.20 298 ILE A CA 1
ATOM 2318 C C . ILE A 1 300 ? -18.523 13.376 19.967 1.00 55.51 298 ILE A C 1
ATOM 2319 O O . ILE A 1 300 ? -18.569 13.813 21.117 1.00 60.45 298 ILE A O 1
ATOM 2324 N N . ILE A 1 301 ? -18.359 12.090 19.690 1.00 56.24 299 ILE A N 1
ATOM 2325 C CA . ILE A 1 301 ? -18.216 11.091 20.741 1.00 57.60 299 ILE A CA 1
ATOM 2326 C C . ILE A 1 301 ? -16.989 11.379 21.596 1.00 64.73 299 ILE A C 1
ATOM 2327 O O . ILE A 1 301 ? -17.068 11.365 22.824 1.00 73.78 299 ILE A O 1
ATOM 2332 N N . GLU A 1 302 ? -15.860 11.653 20.947 1.00 67.17 300 GLU A N 1
ATOM 2333 C CA . GLU A 1 302 ? -14.634 12.005 21.662 1.00 75.74 300 GLU A CA 1
ATOM 2334 C C . GLU A 1 302 ? -14.855 13.176 22.614 1.00 69.71 300 GLU A C 1
ATOM 2335 O O . GLU A 1 302 ? -14.454 13.124 23.779 1.00 74.52 300 GLU A O 1
ATOM 2341 N N . ASP A 1 303 ? -15.486 14.233 22.109 1.00 61.80 301 ASP A N 1
ATOM 2342 C CA . ASP A 1 303 ? -15.686 15.450 22.888 1.00 73.12 301 ASP A CA 1
ATOM 2343 C C . ASP A 1 303 ? -16.663 15.267 24.051 1.00 75.15 301 ASP A C 1
ATOM 2344 O O . ASP A 1 303 ? -16.461 15.827 25.129 1.00 76.29 301 ASP A O 1
ATOM 2349 N N . LYS A 1 304 ? -17.715 14.484 23.831 1.00 69.87 302 LYS A N 1
ATOM 2350 C CA . LYS A 1 304 ? -18.680 14.202 24.892 1.00 64.56 302 LYS A CA 1
ATOM 2351 C C . LYS A 1 304 ? -18.110 13.247 25.938 1.00 70.05 302 LYS A C 1
ATOM 2352 O O . LYS A 1 304 ? -18.538 13.256 27.098 1.00 70.93 302 LYS A O 1
ATOM 2358 N N . MET A 1 305 ? -17.147 12.425 25.527 1.00 69.55 303 MET A N 1
ATOM 2359 C CA . MET A 1 305 ? -16.458 11.528 26.454 1.00 73.75 303 MET A CA 1
ATOM 2360 C C . MET A 1 305 ? -15.469 12.301 27.310 1.00 88.61 303 MET A C 1
ATOM 2361 O O . MET A 1 305 ? -15.261 11.989 28.489 1.00 94.63 303 MET A O 1
ATOM 2366 N N . LYS A 1 306 ? -14.851 13.305 26.699 1.00 91.14 304 LYS A N 1
ATOM 2367 C CA . LYS A 1 306 ? -13.953 14.195 27.408 1.00 95.16 304 LYS A CA 1
ATOM 2368 C C . LYS A 1 306 ? -14.708 14.809 28.581 1.00 97.17 304 LYS A C 1
ATOM 2369 O O . LYS A 1 306 ? -14.216 14.832 29.710 1.00 99.21 304 LYS A O 1
ATOM 2375 N N . GLN A 1 307 ? -15.924 15.276 28.309 1.00 96.85 305 GLN A N 1
ATOM 2376 C CA . GLN A 1 307 ? -16.787 15.842 29.345 1.00 97.79 305 GLN A CA 1
ATOM 2377 C C . GLN A 1 307 ? -17.043 14.886 30.516 1.00 99.26 305 GLN A C 1
ATOM 2378 O O . GLN A 1 307 ? -17.485 15.318 31.579 1.00 108.00 305 GLN A O 1
ATOM 2384 N N . ARG A 1 308 ? -16.767 13.597 30.335 1.00 94.07 306 ARG A N 1
ATOM 2385 C CA . ARG A 1 308 ? -17.051 12.620 31.389 1.00 91.32 306 ARG A CA 1
ATOM 2386 C C . ARG A 1 308 ? -15.791 12.015 32.014 1.00 79.96 306 ARG A C 1
ATOM 2387 O O . ARG A 1 308 ? -14.761 12.677 32.138 1.00 83.49 306 ARG A O 1
#

Secondary structure (DSSP, 8-state):
-GGGEEEEEBSHHHHHHHHHHHHH-TTSEE-EEES-HHHHHT-SS-S-EEE----HHHHHHHHGGGHHHHHHHHHHHTTT-SEEEEEEETTSHHHHHHHHHHHHHHHHH-TTSEEEEEEEEPPTTS-HHHHHHHHHHHHHHHHHTTTTTSSEEEEEEGGGSSSHHHHHHHHHHHHHHHHGGGS--SS----HHHHHHHHH--EEEEEEE--SSS-HHHHHHHHHHT-SBPP----B-SEEEEEESS---HHHHHHHH-B-SEEEEEE-SS--EEEEEEEPP-HHHHHHHHHHHHHHHHT-

Sequence (300 aa):
MKNKIVFAPIGQGGGNIVDTLLGICGDYNALFINTSKKDLDSLKHAKHTYHIPKERKKAVGYAQTYYKQIIAQIMEKFSSCDIVIFVATMAGGAGSGITPPILGLAKQMYPNKHHFGFVGVLPKATEDIDEEHMNAIACWNDIMRSTNNEGKDISIYLLDNNKREKESDINKEFATLFNDFMNMSEESHAEGVVDEDEISKLLTMKKSNNVILEFDDDDKEDIQVALAKSLKESIFAEYTTNTCEFMGISTTRVVDVEAIKSIVGYPRRTFKGYNSKKNIVVATGIEPQKTTVQMMNEIIEDKMKQR

InterPro domains:
  IPR003008 Tubulin/FtsZ, GTPase domain [PF00091] (5-151)
  IPR003008 Tubulin/FtsZ, GTPase domain [SM00864] (4-209)
  IPR017975 Tubulin, conserved site [PS00227] (97-103)
  IPR036525 Tubulin/FtsZ, GTPase domain superfamily [G3DSA:3.40.50.1440] (1-211)
  IPR036525 Tubulin/FtsZ, GTPase domain superfamily [SSF52490] (3-167)
  IPR054756 Tubulin-like protein TubZ, C-terminal domain, clostridia-type [PF22340] (200-286)

Organism: Clostridium botulinum C phage (NCBI:txid12336)

Solvent-accessible surface area: 13575 Å² total; per-residue (Å²): 92,28,87,81,0,0,2,0,1,1,6,110,18,0,5,68,3,1,12,40,2,21,48,82,19,44,77,7,36,6,0,2,2,6,45,21,81,144,32,9,101,87,27,164,72,32,169,57,50,26,67,2,100,168,93,48,174,129,8,31,45,130,0,101,119,63,25,133,95,0,0,52,48,1,17,133,85,15,70,96,2,81,12,1,1,0,0,0,26,0,10,20,2,12,2,0,2,0,0,2,48,0,1,11,59,1,30,126,73,69,106,153,38,16,2,0,0,1,0,4,5,6,50,40,106,57,84,23,97,29,1,94,15,0,26,30,0,9,71,37,1,8,171,45,0,94,82,0,114,40,0,1,0,1,0,0,11,6,78,65,58,139,119,88,52,53,0,17,126,59,2,0,43,12,0,13,26,0,10,36,3,35,85,116,68,76,145,35,36,0,78,75,104,40,2,46,108,0,3,50,28,70,41,0,0,1,1,3,45,20,72,62,194,77,84,33,81,80,3,0,40,95,15,49,161,82,11,1,3,1,110,27,93,58,91,89,5,46,15,0,0,0,0,0,46,147,122,27,82,30,105,9,0,38,49,50,3,2,106,22,155,112,42,16,68,0,46,20,90,155,82,7,4,0,0,0,0,3,1,74,6,6,69,83,23,1,105,115,11,65,100,42,17,116,79,40,98,179,154,222

B-factor: mean 51.64, std 23.12, range [13.69, 147.94]

CATH classification: 3.40.50.1440 (+1 more: 3.30.1330.150)

Radius of gyration: 18.62 Å; Cα contacts (8 Å, |Δi|>4): 664; chains: 1; bounding box: 38×49×56 Å